Protein 2BBH (pdb70)

Sequence (220 aa):
PPGTLVYTGKYREDFEIEVNYSIEEFRREFKTTDVESVLPFRDSSTPTWINITGIHRTDVVQRVGEEFFGTHPLVLEDILNVHQRPKVEFFENYVFIVLKFTYDKHELESEQVSLILTKNCVLFQEKIGDVFDPVRERIRYNRGIIRKKRADYLLYSLIDALVDDDYFVLLEKIDDEIDVLEEEVTVQRTHQLKRNLVELRKTIWPLRREVLSSLYRDVPPLIE

Nearest PDB structures (foldseek):
  2bbh-assembly1_A  TM=1.005E+00  e=6.067E-42  Thermotoga maritima
  8slb-assembly1_A  TM=8.536E-01  e=1.088E-35  Thermotoga maritima MSB8
  5jtg-assembly1_D  TM=8.590E-01  e=1.311E-34  Thermotoga maritima MSB8
  5jrw-assembly1_C  TM=8.667E-01  e=1.488E-33  Thermotoga maritima MSB8
  2hn2-assembly1_A  TM=8.541E-01  e=1.333E-32  Thermotoga maritima

Foldseek 3Di:
DVLDAAQADDFADDWKKWKFFALPDDDIDIDNDLVVCLVCLPPQGAMEIETEACNPVVSLVVSCVSNVNDSVLSNQLRYFPDDFDWDDDPFKIKTKDKWADDPVPIDMWIDIWICGNQYIYYTRHPGDQCVVVVVCRVVVNDCPNHDTNVVVVVSRVVSVVVVLVVVLVVLVVLLVCLVVDDVNVVSVVVNVVSVVVNVVSCVVVVVVVCCVPPVVVVVD

Solvent-accessible surface area: 12957 Å² total

B-factor: mean 39.12, std 19.69, range [15.21, 95.63]

Secondary structure (DSSP, 8-state):
-TT-----SS--S--EEE--EETTEE---EES-GGGTGGGGG-SS-EE-EEE-TT-HHHHHHHHHHHT--HHHHHHHH-TTPPPEEEE-SSEEEEEE--B------B---EEEEEETTEE--BSSS--S-HHHHHHHHTT-TTGGGS-HHHHHHHHHHHHHHHHHHHHHHHHHHHHHHHH---HHHHHHHHHHHHHHHHHHHHHHHHHHHHHHHHHHHT-

Organism: Thermotoga maritima (strain ATCC 43589 / DSM 3109 / JCM 10099 / NBRC 100826 / MSB8) (NCBI:txid243274)

Radius of gyration: 19.47 Å; Cα contacts (8 Å, |Δi|>4): 323; chains: 1; bounding box: 58×52×40 Å

CATH classification: 3.30.460.20

GO terms:
  GO:0050897 cobalt ion binding (F, IDA)
  GO:0000287 magnesium ion binding (F, IDA)
  GO:0005886 plasma membrane (C, IDA)
  GO:0051260 protein homooligomerization (P, IDA)
  GO:0005886 plasma membrane (C, IMP)
  GO:1903830 magnesium ion transmembrane transport (P, IMP)
  GO:0015087 cobalt ion transmembrane transporter activity (F, IMP)
  GO:0015095 magnesium ion transmembrane transporter activity (F, IMP)
  GO:0006824 cobalt ion transport (P, IMP)
  GO:0042802 identical protein binding (F, IPI)

Structure (mmCIF, N/CA/C/O backbone):
data_2BBH
#
_entry.id   2BBH
#
_cell.length_a   77.995
_cell.length_b   77.995
_cell.length_c   101.609
_cell.angle_alpha   90.00
_cell.angle_beta   90.00
_cell.angle_gamma   90.00
#
_symmetry.space_group_name_H-M   'P 41 21 2'
#
loop_
_entity.id
_entity.type
_entity.pdbx_description
1 polymer 'divalent cation transport-related protein'
2 non-polymer DECYL-BETA-D-MALTOPYRANOSIDE
3 non-polymer 'SODIUM ION'
4 non-polymer 'MAGNESIUM ION'
5 water water
#
loop_
_atom_site.group_PDB
_atom_site.id
_atom_site.type_symbol
_atom_site.label_atom_id
_atom_site.label_alt_id
_atom_site.label_comp_id
_atom_site.label_asym_id
_atom_site.label_entity_id
_atom_site.label_seq_id
_atom_site.pdbx_PDB_ins_code
_atom_site.Cartn_x
_atom_site.Cartn_y
_atom_site.Cartn_z
_atom_site.occupancy
_atom_site.B_iso_or_equiv
_atom_site.auth_seq_id
_atom_site.auth_comp_id
_atom_site.auth_asym_id
_atom_site.auth_atom_id
_atom_site.pdbx_PDB_model_num
ATOM 1 N N . PRO A 1 16 ? 0.990 5.728 10.978 1.00 52.26 13 PRO A N 1
ATOM 2 C CA . PRO A 1 16 ? 0.913 6.620 9.814 1.00 51.95 13 PRO A CA 1
ATOM 3 C C . PRO A 1 16 ? 2.288 6.807 9.137 1.00 50.90 13 PRO A C 1
ATOM 4 O O . PRO A 1 16 ? 3.300 7.018 9.819 1.00 50.67 13 PRO A O 1
ATOM 8 N N . PRO A 1 17 ? 2.326 6.715 7.800 1.00 49.98 14 PRO A N 1
ATOM 9 C CA . PRO A 1 17 ? 3.597 6.864 7.084 1.00 48.20 14 PRO A CA 1
ATOM 10 C C . PRO A 1 17 ? 4.250 8.238 7.296 1.00 46.61 14 PRO A C 1
ATOM 11 O O . PRO A 1 17 ? 5.487 8.314 7.339 1.00 46.48 14 PRO A O 1
ATOM 15 N N . GLY A 1 18 ? 3.441 9.303 7.405 1.00 44.39 15 GLY A N 1
ATOM 16 C CA . GLY A 1 18 ? 3.958 10.689 7.575 1.00 41.29 15 GLY A CA 1
ATOM 17 C C . GLY A 1 18 ? 4.582 10.998 8.942 1.00 39.11 15 GLY A C 1
ATOM 18 O O . GLY A 1 18 ? 5.111 12.100 9.183 1.00 40.20 15 GLY A O 1
ATOM 19 N N . THR A 1 19 ? 4.551 10.015 9.830 1.00 36.85 16 THR A N 1
ATOM 20 C CA . THR A 1 19 ? 5.092 10.132 11.168 1.00 34.60 16 THR A CA 1
ATOM 21 C C . THR A 1 19 ? 6.549 10.560 11.096 1.00 32.62 16 THR A C 1
ATOM 22 O O . THR A 1 19 ? 7.345 9.988 10.343 1.00 29.91 16 THR A O 1
ATOM 26 N N . LEU A 1 20 ? 6.875 11.580 11.889 1.00 31.67 17 LEU A N 1
ATOM 27 C CA . LEU A 1 20 ? 8.259 12.015 12.031 1.00 30.32 17 LEU A CA 1
ATOM 28 C C . LEU A 1 20 ? 8.955 11.018 12.927 1.00 28.57 17 LEU A C 1
ATOM 29 O O . LEU A 1 20 ? 8.447 10.658 14.026 1.00 29.75 17 LEU A O 1
ATOM 34 N N . VAL A 1 21 ? 10.111 10.584 12.459 1.00 25.87 18 VAL A N 1
ATOM 35 C CA . VAL A 1 21 ? 10.952 9.615 13.148 1.00 24.59 18 VAL A CA 1
ATOM 36 C C . VAL A 1 21 ? 12.384 10.122 13.291 1.00 23.12 18 VAL A C 1
ATOM 37 O O . VAL A 1 21 ? 13.002 10.509 12.294 1.00 23.25 18 VAL A O 1
ATOM 41 N N . TYR A 1 22 ? 12.903 10.120 14.525 1.00 22.99 19 TYR A N 1
ATOM 42 C CA . TYR A 1 22 ? 14.295 10.380 14.791 1.00 24.38 19 TYR A CA 1
ATOM 43 C C . TYR A 1 22 ? 15.052 9.110 14.407 1.00 24.95 19 TYR A C 1
ATOM 44 O O . TYR A 1 22 ? 14.728 8.030 14.946 1.00 24.12 19 TYR A O 1
ATOM 53 N N . THR A 1 23 ? 16.037 9.203 13.503 1.00 24.10 20 THR A N 1
ATOM 54 C CA . THR A 1 23 ? 16.704 7.978 12.975 1.00 23.89 20 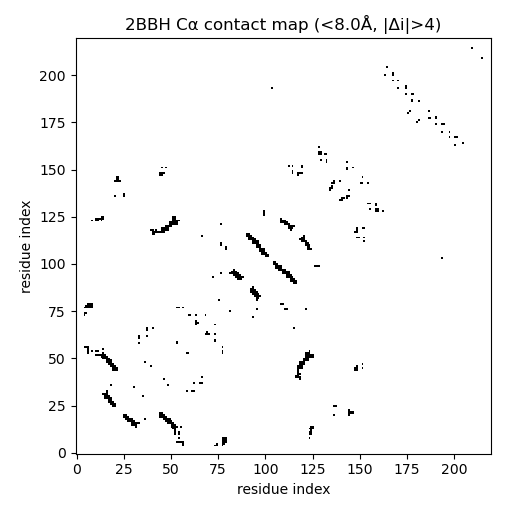THR A CA 1
ATOM 55 C C . THR A 1 23 ? 18.011 7.660 13.686 1.00 24.60 20 THR A C 1
ATOM 56 O O . THR A 1 23 ? 18.678 6.681 13.349 1.00 24.57 20 THR A O 1
ATOM 60 N N . GLY A 1 24 ? 18.366 8.483 14.685 1.00 24.90 21 GLY A N 1
ATOM 61 C CA . GLY A 1 24 ? 19.648 8.341 15.329 1.00 25.53 21 GLY A CA 1
ATOM 62 C C . GLY A 1 24 ? 19.605 7.480 16.599 1.00 24.92 21 GLY A C 1
ATOM 63 O O . GLY A 1 24 ? 18.594 6.829 16.876 1.00 24.64 21 GLY A O 1
ATOM 64 N N . LYS A 1 25 ? 20.688 7.506 17.357 1.00 26.93 22 LYS A N 1
ATOM 65 C CA . LYS A 1 25 ? 20.845 6.597 18.544 1.00 29.44 22 LYS A CA 1
ATOM 66 C C . LYS A 1 25 ? 20.870 7.276 19.882 1.00 30.37 22 LYS A C 1
ATOM 67 O O . LYS A 1 25 ? 21.039 6.572 20.907 1.00 28.82 22 LYS A O 1
ATOM 73 N N . TYR A 1 26 ? 20.841 8.617 19.901 1.00 28.98 23 TYR A N 1
ATOM 74 C CA . TYR A 1 26 ? 20.882 9.380 21.166 1.00 30.38 23 TYR A CA 1
ATOM 75 C C . TYR A 1 26 ? 19.530 9.785 21.722 1.00 31.34 23 TYR A C 1
ATOM 76 O O . TYR A 1 26 ? 18.765 10.504 21.066 1.00 32.29 23 TYR A O 1
ATOM 85 N N . ARG A 1 27 ? 19.238 9.355 22.959 1.00 32.09 24 ARG A N 1
ATOM 86 C CA . ARG A 1 27 ? 17.915 9.603 23.538 1.00 33.81 24 ARG A CA 1
ATOM 87 C C . ARG A 1 27 ? 17.924 9.971 25.013 1.00 35.34 24 ARG A C 1
ATOM 88 O O . ARG A 1 27 ? 16.867 9.927 25.669 1.00 36.40 24 ARG A O 1
ATOM 96 N N . GLU A 1 28 ? 19.086 10.341 25.524 1.00 36.59 25 GLU A N 1
ATOM 97 C CA . GLU A 1 28 ? 19.242 10.631 26.942 1.00 38.28 25 GLU A CA 1
ATOM 98 C C . GLU A 1 28 ? 19.029 12.085 27.339 1.00 38.52 25 GLU A C 1
ATOM 99 O O . GLU A 1 28 ? 18.678 12.350 28.485 1.00 38.22 25 GLU A O 1
ATOM 105 N N . ASP A 1 29 ? 19.246 13.016 26.403 1.00 37.43 26 ASP A N 1
ATOM 106 C CA . ASP A 1 29 ? 19.240 14.461 26.738 1.00 36.66 26 ASP A CA 1
ATOM 107 C C . ASP A 1 29 ? 18.074 15.224 26.154 1.00 35.30 26 ASP A C 1
ATOM 108 O O . ASP A 1 29 ? 17.590 14.924 25.057 1.00 33.92 26 ASP A O 1
ATOM 113 N N . PHE A 1 30 ? 17.604 16.217 26.897 1.00 33.92 27 PHE A N 1
ATOM 114 C CA . PHE A 1 30 ? 16.661 17.164 26.355 1.00 32.41 27 PHE A CA 1
ATOM 115 C C . PHE A 1 30 ? 16.756 18.498 27.072 1.00 33.04 27 PHE A C 1
ATOM 116 O O . PHE A 1 30 ? 16.650 18.592 28.311 1.00 30.07 27 PHE A O 1
ATOM 124 N N . GLU A 1 31 ? 16.918 19.549 26.270 1.00 32.44 28 GLU A N 1
ATOM 125 C CA . GLU A 1 31 ? 17.102 20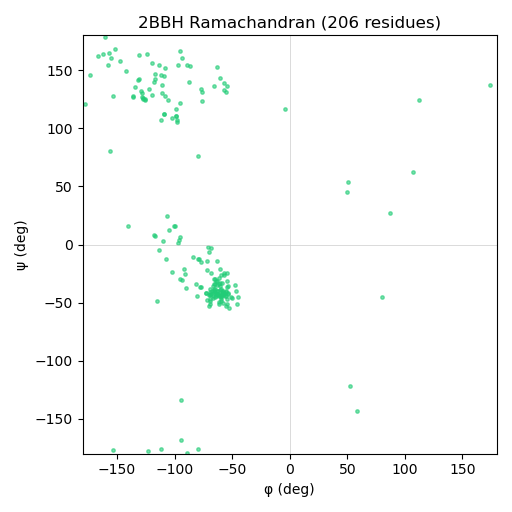.876 26.820 1.00 32.91 28 GLU A CA 1
ATOM 126 C C . GLU A 1 31 ? 17.104 21.891 25.687 1.00 32.66 28 GLU A C 1
ATOM 127 O O . GLU A 1 31 ? 17.530 21.549 24.583 1.00 30.81 28 GLU A O 1
ATOM 133 N N . ILE A 1 32 ? 16.570 23.091 25.962 1.00 31.27 29 ILE A N 1
ATOM 134 C CA . ILE A 1 32 ? 16.598 24.219 25.005 1.00 30.32 29 ILE A CA 1
ATOM 135 C C . ILE A 1 32 ? 17.320 25.395 25.704 1.00 30.96 29 ILE A C 1
ATOM 136 O O . ILE A 1 32 ? 17.049 25.703 26.884 1.00 30.68 29 ILE A O 1
ATOM 141 N N . GLU A 1 33 ? 18.248 26.027 24.981 1.00 29.98 30 GLU A N 1
ATOM 142 C CA . GLU A 1 33 ? 18.998 27.163 25.506 1.00 28.99 30 GLU A CA 1
ATOM 143 C C . GLU A 1 33 ? 18.829 28.300 24.539 1.00 28.70 30 GLU A C 1
ATOM 144 O O . GLU A 1 33 ? 19.091 28.146 23.337 1.00 25.73 30 GLU A O 1
ATOM 150 N N . VAL A 1 34 ? 18.354 29.435 25.065 1.00 28.62 31 VAL A N 1
ATOM 151 C CA . VAL A 1 34 ? 18.075 30.615 24.271 1.00 26.36 31 VAL A CA 1
ATOM 152 C C . VAL A 1 34 ? 19.083 31.728 24.641 1.00 27.36 31 VAL A C 1
ATOM 153 O O . VAL A 1 34 ? 19.372 31.947 25.838 1.00 26.78 31 VAL A O 1
ATOM 165 N N . ASN A 1 36 ? 19.498 35.721 23.431 1.00 26.29 33 ASN A N 1
ATOM 166 C CA . ASN A 1 36 ? 18.923 36.779 22.616 1.00 25.99 33 ASN A CA 1
ATOM 167 C C . ASN A 1 36 ? 19.763 38.025 22.943 1.00 25.13 33 ASN A C 1
ATOM 168 O O . ASN A 1 36 ? 20.092 38.222 24.113 1.00 25.03 33 ASN A O 1
ATOM 173 N N . TYR A 1 37 ? 20.145 38.821 21.941 1.00 24.45 34 TYR A N 1
ATOM 174 C CA . TYR A 1 37 ? 21.099 39.935 22.194 1.00 23.82 34 TYR A CA 1
ATOM 175 C C . TYR A 1 37 ? 20.992 41.023 21.162 1.00 23.42 34 TYR A C 1
ATOM 176 O O . TYR A 1 37 ? 20.347 40.868 20.122 1.00 21.46 34 TYR A O 1
ATOM 185 N N . SER A 1 38 ? 21.577 42.176 21.485 1.00 23.13 35 SER A N 1
ATOM 186 C CA . SER A 1 38 ? 21.677 43.288 20.559 1.00 24.37 35 SER A CA 1
ATOM 187 C C . SER A 1 38 ? 22.923 44.022 21.059 1.00 24.40 35 SER A C 1
ATOM 188 O O . SER A 1 38 ? 23.607 43.561 21.984 1.00 23.87 35 SER A O 1
ATOM 191 N N . ILE A 1 39 ? 23.236 45.138 20.435 1.00 25.48 36 ILE A N 1
ATOM 192 C CA . ILE A 1 39 ? 24.492 45.817 20.717 1.00 27.53 36 ILE A CA 1
ATOM 193 C C . ILE A 1 39 ? 24.565 46.209 22.189 1.00 27.25 36 ILE A C 1
ATOM 194 O O . ILE A 1 39 ? 25.673 46.216 22.754 1.00 28.19 36 ILE A O 1
ATOM 199 N N . GLU A 1 40 ? 23.408 46.404 22.832 1.00 26.66 37 GLU A N 1
ATOM 200 C CA . GLU A 1 40 ? 23.353 46.907 24.200 1.00 29.21 37 GLU A CA 1
ATOM 201 C C . GLU A 1 40 ? 22.973 45.924 25.253 1.00 30.55 37 GLU A C 1
ATOM 202 O O . GLU A 1 40 ? 23.050 46.234 26.452 1.00 30.58 37 GLU A O 1
ATOM 208 N N . GLU A 1 41 ? 22.478 44.768 24.835 1.00 30.79 38 GLU A N 1
ATOM 209 C CA . GLU A 1 41 ? 22.022 43.795 25.811 1.00 33.13 38 GLU A CA 1
ATOM 210 C C . GLU A 1 41 ? 22.104 42.345 25.379 1.00 33.16 38 GLU A C 1
ATOM 211 O O . GLU A 1 41 ? 22.336 42.054 24.208 1.00 3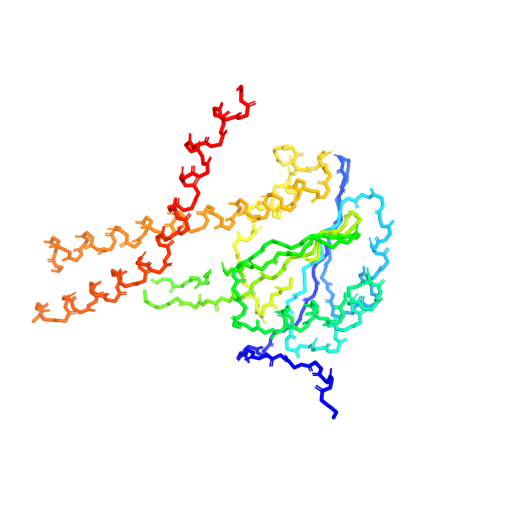1.73 38 GLU A O 1
ATOM 217 N N . PHE A 1 42 ? 21.916 41.477 26.373 1.00 32.94 39 PHE A N 1
ATOM 218 C CA . PHE A 1 42 ? 21.995 40.045 26.212 1.00 33.88 39 PHE A CA 1
ATOM 219 C C . PHE A 1 42 ? 21.193 39.340 27.317 1.00 33.64 39 PHE A C 1
ATOM 220 O O . PHE A 1 42 ? 21.325 39.686 28.510 1.00 33.85 39 PHE A O 1
ATOM 228 N N A ARG A 1 43 ? 20.346 38.384 26.928 0.50 32.90 40 ARG A N 1
ATOM 229 N N B ARG A 1 43 ? 20.356 38.390 26.897 0.50 32.99 40 ARG A N 1
ATOM 230 C CA A ARG A 1 43 ? 19.619 37.538 27.888 0.50 32.29 40 ARG A CA 1
ATOM 231 C CA B ARG A 1 43 ? 19.565 37.535 27.774 0.50 32.53 40 ARG A CA 1
ATOM 232 C C A ARG A 1 43 ? 19.670 36.084 27.442 0.50 32.04 40 ARG A C 1
ATOM 233 C C B ARG A 1 43 ? 19.911 36.091 27.400 0.50 32.05 40 ARG A C 1
ATOM 234 O O A ARG A 1 43 ? 19.452 35.793 26.255 0.50 30.12 40 ARG A O 1
ATOM 235 O O B ARG A 1 43 ? 20.132 35.811 26.213 0.50 29.68 40 ARG A O 1
ATOM 250 N N . GLU A 1 44 ? 19.979 35.199 28.397 1.00 31.44 41 GLU A N 1
AT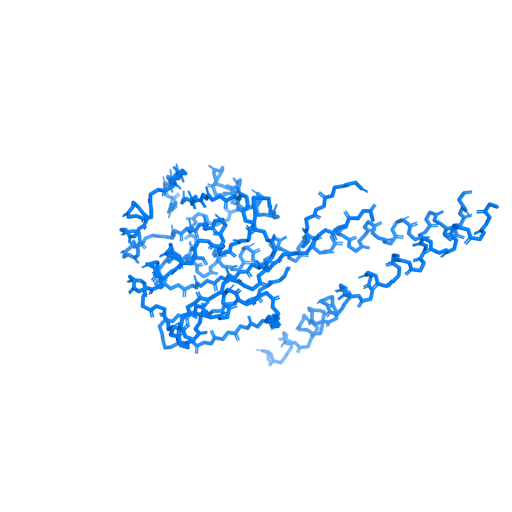OM 251 C CA . GLU A 1 44 ? 20.126 33.736 28.144 1.00 31.75 41 GLU A CA 1
ATOM 252 C C . GLU A 1 44 ? 19.388 32.906 29.210 1.00 32.48 41 GLU A C 1
ATOM 253 O O . GLU A 1 44 ? 19.372 33.270 30.407 1.00 32.09 41 GLU A O 1
ATOM 259 N N . PHE A 1 45 ? 18.784 31.794 28.791 1.00 31.65 42 PHE A N 1
ATOM 260 C CA . PHE A 1 45 ? 18.119 30.906 29.747 1.00 31.38 42 PHE A CA 1
ATOM 261 C C . PHE A 1 45 ? 18.065 29.508 29.159 1.00 32.83 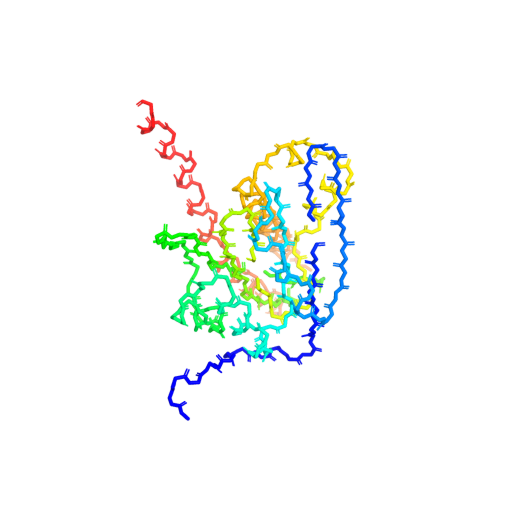42 PHE A C 1
ATOM 262 O O . PHE A 1 45 ? 18.217 29.337 27.957 1.00 30.74 42 PHE A O 1
ATOM 270 N N . LYS A 1 46 ? 17.866 28.530 30.040 1.00 33.84 43 LYS A N 1
ATOM 271 C CA . LYS A 1 46 ? 17.686 27.119 29.649 1.00 35.82 43 LYS A CA 1
ATOM 272 C C . LYS A 1 46 ? 16.286 26.723 30.093 1.00 36.46 43 LYS A C 1
ATOM 273 O O . LYS A 1 46 ? 15.762 27.247 31.103 1.00 36.31 43 LYS A O 1
ATOM 279 N N . THR A 1 47 ? 15.648 25.845 29.330 1.00 36.91 44 THR A N 1
ATOM 280 C CA . THR A 1 47 ? 14.275 25.464 29.613 1.00 36.98 44 THR A CA 1
ATOM 281 C C . THR A 1 47 ? 13.978 24.118 28.987 1.00 38.03 44 THR A C 1
ATOM 282 O O . THR A 1 47 ? 14.634 23.705 28.017 1.00 38.45 44 THR A O 1
ATOM 286 N N . THR A 1 48 ? 13.018 23.415 29.564 1.00 37.42 45 THR A N 1
ATOM 287 C CA . THR A 1 48 ? 12.526 22.206 28.939 1.00 37.21 45 THR A CA 1
ATOM 288 C C . THR A 1 48 ? 11.116 22.529 28.460 1.00 36.91 45 THR A C 1
ATOM 289 O O . THR A 1 48 ? 10.405 21.659 27.948 1.00 37.31 45 THR A O 1
ATOM 293 N N . ASP A 1 49 ? 10.676 23.768 28.637 1.00 36.54 46 ASP A N 1
ATOM 294 C CA . ASP A 1 49 ? 9.361 24.150 28.103 1.00 38.14 46 ASP A CA 1
ATOM 295 C C . ASP A 1 49 ? 9.454 24.882 26.754 1.00 38.17 46 ASP A C 1
ATOM 296 O O . ASP A 1 49 ? 9.753 26.080 26.712 1.00 37.71 46 ASP A O 1
ATOM 301 N N . VAL A 1 50 ? 9.109 24.180 25.669 1.00 38.33 47 VAL A N 1
ATOM 302 C CA . VAL A 1 50 ? 9.216 24.745 24.302 1.00 37.34 47 VAL A CA 1
ATOM 303 C C . VAL A 1 50 ? 8.349 25.992 24.111 1.00 37.46 47 VAL A C 1
ATOM 304 O O . VAL A 1 50 ? 8.728 26.915 23.391 1.00 35.66 47 VAL A O 1
ATOM 308 N N . GLU A 1 51 ? 7.192 26.043 24.779 1.00 36.41 48 GLU A N 1
ATOM 309 C CA . GLU A 1 51 ? 6.311 27.221 24.668 1.00 36.96 48 GLU A CA 1
ATOM 310 C C . GLU A 1 51 ? 6.980 28.530 25.047 1.00 36.22 48 GLU A C 1
ATOM 311 O O . GLU A 1 51 ? 6.567 29.594 24.575 1.00 36.65 48 GLU A O 1
ATOM 317 N N . SER A 1 52 ? 7.992 28.452 25.895 1.00 35.56 49 SER A N 1
ATOM 318 C CA . SER A 1 52 ? 8.707 29.640 26.329 1.00 36.05 49 SER A CA 1
ATOM 319 C C . SER A 1 52 ? 9.716 30.169 25.314 1.00 35.57 49 SER A C 1
ATOM 320 O O . SER A 1 52 ? 10.189 31.300 25.473 1.00 36.48 49 SER A O 1
ATOM 323 N N . VAL A 1 53 ? 10.043 29.391 24.281 1.00 34.80 50 VAL A N 1
ATOM 324 C CA . VAL A 1 53 ? 11.044 29.854 23.298 1.00 34.05 50 VAL A CA 1
ATOM 325 C C . VAL A 1 53 ? 10.372 30.353 22.019 1.00 33.38 50 VAL A C 1
ATOM 326 O O . VAL A 1 53 ? 10.923 31.186 21.288 1.00 32.93 50 VAL A O 1
ATOM 330 N N . LEU A 1 54 ? 9.157 29.867 21.776 1.00 33.20 51 LEU A N 1
ATOM 331 C CA . LEU A 1 54 ? 8.374 30.234 20.617 1.00 33.13 51 LEU A CA 1
ATOM 332 C C . LEU A 1 54 ? 8.166 31.744 20.444 1.00 33.58 51 LEU A C 1
ATOM 333 O O . LEU A 1 54 ? 8.165 32.214 19.310 1.00 34.12 51 LEU A O 1
ATOM 338 N N . PRO A 1 55 ? 7.995 32.518 21.555 1.00 33.53 52 PRO A N 1
ATOM 339 C CA . PRO A 1 55 ? 7.813 33.967 21.419 1.00 33.67 52 PRO A CA 1
ATOM 340 C C . PRO A 1 55 ? 8.954 34.698 20.678 1.00 32.53 52 PRO A C 1
ATOM 341 O O . PRO A 1 55 ? 8.742 35.782 20.116 1.00 33.37 52 PRO A O 1
ATOM 345 N N . PHE A 1 56 ? 10.146 34.110 20.700 1.00 31.57 53 PHE A N 1
ATOM 346 C CA . PHE A 1 56 ? 11.319 34.712 20.063 1.00 29.72 53 PHE A CA 1
ATOM 347 C C . PHE A 1 56 ? 11.258 34.672 18.539 1.00 29.35 53 PHE A C 1
ATOM 348 O O . PHE A 1 56 ? 12.034 35.354 17.852 1.00 28.89 53 PHE A O 1
ATOM 356 N N . ARG A 1 57 ? 10.336 33.873 18.000 1.00 29.37 54 ARG A N 1
ATOM 357 C CA . ARG A 1 57 ? 10.128 33.814 16.550 1.00 28.71 54 ARG A CA 1
ATOM 358 C C . ARG A 1 57 ? 10.085 35.198 15.903 1.00 29.52 54 ARG A C 1
ATOM 359 O O . ARG A 1 57 ? 10.672 35.430 14.844 1.00 28.32 54 ARG A O 1
ATOM 367 N N . ASP A 1 58 ? 9.351 36.116 16.535 1.00 29.14 55 ASP A N 1
ATOM 368 C CA . ASP A 1 58 ? 9.147 37.429 15.961 1.00 30.27 55 ASP A CA 1
ATOM 369 C C . ASP A 1 58 ? 10.070 38.485 16.570 1.00 29.94 55 ASP A C 1
ATOM 370 O O . ASP A 1 58 ? 9.841 39.661 16.400 1.00 31.20 55 ASP A O 1
ATOM 375 N N . SER A 1 59 ? 11.110 38.057 17.266 1.00 29.68 56 SER A N 1
ATOM 376 C CA . SER A 1 59 ? 12.094 38.981 17.853 1.00 28.17 56 SER A CA 1
ATOM 377 C C . SER A 1 59 ? 12.712 39.873 16.792 1.00 27.49 56 SER A C 1
ATOM 378 O O . SER A 1 59 ? 13.102 39.405 15.731 1.00 25.29 56 SER A O 1
ATOM 381 N N . SER A 1 60 ? 12.792 41.183 17.058 1.00 25.99 57 SER A N 1
ATOM 382 C CA . SER A 1 60 ? 13.494 42.081 16.137 1.00 26.06 57 SER A CA 1
ATOM 383 C C . SER A 1 60 ? 15.034 41.985 16.271 1.00 24.89 57 SER A C 1
ATOM 384 O O . SER A 1 60 ? 15.752 42.447 15.402 1.00 24.94 57 SER A O 1
ATOM 387 N N . THR A 1 61 ? 15.531 41.383 17.347 1.00 24.16 58 THR A N 1
ATOM 388 C CA . THR A 1 61 ? 16.969 41.245 17.589 1.00 23.48 58 THR A CA 1
ATOM 389 C C . THR A 1 61 ? 17.370 39.753 17.522 1.00 23.38 5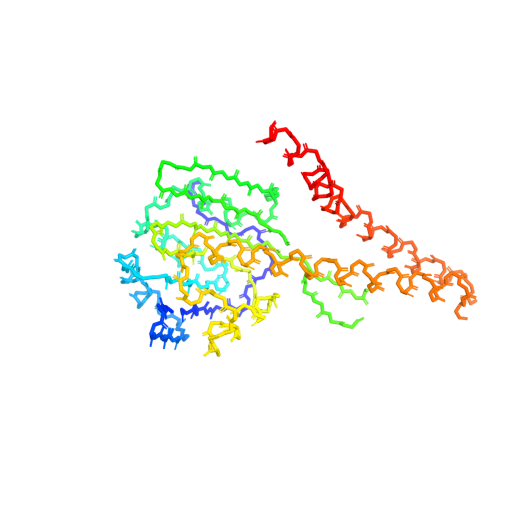8 THR A C 1
ATOM 390 O O . THR A 1 61 ? 16.517 38.907 17.801 1.00 24.46 58 THR A O 1
ATOM 394 N N . PRO A 1 62 ? 18.649 39.448 17.191 1.00 22.48 59 PRO A N 1
ATOM 395 C CA . PRO A 1 62 ? 19.110 38.042 17.030 1.00 21.45 59 PRO A CA 1
ATOM 396 C C . PRO A 1 62 ? 18.848 37.162 18.207 1.00 22.02 59 PRO A C 1
ATOM 397 O O . PRO A 1 62 ? 19.078 37.551 19.377 1.00 22.11 59 PRO A O 1
ATOM 401 N N . THR A 1 63 ? 18.378 35.948 17.891 1.00 22.39 60 THR A N 1
ATOM 402 C CA . THR A 1 63 ? 18.147 34.966 18.914 1.00 21.61 60 THR A CA 1
ATOM 403 C C . THR A 1 63 ? 18.680 33.609 18.419 1.00 22.00 60 THR A C 1
ATOM 404 O O . THR A 1 63 ? 18.294 33.157 17.327 1.00 23.35 60 THR A O 1
ATOM 408 N N . TRP A 1 64 ? 19.519 32.999 19.251 1.00 20.61 61 TRP A N 1
ATOM 409 C CA . TRP A 1 64 ? 20.040 31.645 19.016 1.00 22.12 61 TRP A CA 1
ATOM 410 C C . TRP A 1 64 ? 19.155 30.718 19.878 1.00 21.81 61 TRP A C 1
ATOM 411 O O . TRP A 1 64 ? 19.143 30.883 21.102 1.00 22.51 61 TRP A O 1
ATOM 422 N N . ILE A 1 65 ? 18.400 29.800 19.246 1.00 20.76 62 ILE A N 1
ATOM 423 C CA . ILE A 1 65 ? 17.550 28.834 19.997 1.00 21.61 62 ILE A CA 1
ATOM 424 C C . ILE A 1 65 ? 18.232 27.461 19.755 1.00 22.46 62 ILE A C 1
ATOM 425 O O . ILE A 1 65 ? 18.193 26.964 18.653 1.00 23.07 62 ILE A O 1
ATOM 430 N N . ASN A 1 66 ? 18.893 26.916 20.772 1.00 21.57 63 ASN A N 1
ATOM 431 C CA . ASN A 1 66 ? 19.592 25.655 20.677 1.00 24.18 63 ASN A CA 1
ATOM 432 C C . ASN A 1 66 ? 18.757 24.548 21.334 1.00 26.40 63 ASN A C 1
ATOM 433 O O . ASN A 1 66 ? 18.628 24.523 22.575 1.00 26.44 63 ASN A O 1
ATOM 438 N N . ILE A 1 67 ? 18.218 23.665 20.501 1.00 26.04 64 ILE A N 1
ATOM 439 C CA . ILE A 1 67 ? 17.391 22.520 20.910 1.00 26.63 64 ILE A CA 1
ATOM 440 C C . ILE A 1 67 ? 18.257 21.258 20.940 1.00 27.05 64 ILE A C 1
ATOM 441 O O . ILE A 1 67 ? 18.696 20.762 19.890 1.00 25.32 64 ILE A O 1
ATOM 446 N N . THR A 1 68 ? 18.510 20.733 22.146 1.00 26.79 65 THR A N 1
ATOM 447 C CA . THR A 1 68 ? 19.359 19.564 22.286 1.00 27.55 65 THR A CA 1
ATOM 448 C C . THR A 1 68 ? 18.432 18.367 22.610 1.00 28.17 65 THR A C 1
ATOM 449 O O . THR A 1 68 ? 17.628 18.454 23.559 1.00 27.90 65 THR A O 1
ATOM 453 N N . GLY A 1 69 ? 18.520 17.306 21.784 1.00 27.11 66 GLY A N 1
ATOM 454 C CA . GLY A 1 69 ? 17.699 16.083 21.970 1.00 26.03 66 GLY A CA 1
ATOM 455 C C . GLY A 1 69 ? 16.595 15.948 20.959 1.00 25.31 66 GLY A C 1
ATOM 456 O O . GLY A 1 69 ? 15.421 15.949 21.309 1.00 25.78 66 GLY A O 1
ATOM 457 N N . ILE A 1 70 ? 16.958 15.825 19.679 1.00 24.79 67 ILE A N 1
ATOM 458 C CA . ILE A 1 70 ? 15.933 15.745 18.641 1.00 24.52 67 ILE A CA 1
ATOM 459 C C . ILE A 1 70 ? 15.135 14.431 18.638 1.00 24.58 67 ILE A C 1
ATOM 460 O O . ILE A 1 70 ? 14.156 14.325 17.926 1.00 22.23 67 ILE A O 1
ATOM 465 N N . HIS A 1 71 ? 15.541 13.481 19.464 1.00 25.81 68 HIS A N 1
ATOM 466 C CA . HIS A 1 71 ? 14.700 12.294 19.712 1.00 26.62 68 HIS A CA 1
ATOM 467 C C . HIS A 1 71 ? 13.290 12.726 20.165 1.00 27.67 68 HIS A C 1
ATOM 468 O O . HIS A 1 71 ? 12.278 11.980 20.007 1.00 26.64 68 HIS A O 1
ATOM 475 N N . ARG A 1 72 ? 13.199 13.929 20.733 1.00 28.04 69 ARG A N 1
ATOM 476 C CA . ARG A 1 72 ? 11.898 14.519 21.085 1.00 29.04 69 ARG A CA 1
ATOM 477 C C . ARG A 1 72 ? 11.280 15.096 19.823 1.00 29.90 69 ARG A C 1
ATOM 478 O O . ARG A 1 72 ? 11.238 16.323 19.606 1.00 29.12 69 ARG A O 1
ATOM 486 N N . THR A 1 73 ? 10.752 14.200 18.997 1.00 29.40 70 THR A N 1
ATOM 487 C CA . THR A 1 73 ? 10.128 14.562 17.751 1.00 29.09 70 THR A CA 1
ATOM 488 C C . THR A 1 73 ? 8.924 15.473 17.960 1.00 29.30 70 THR A C 1
ATOM 489 O O . THR A 1 73 ? 8.618 16.268 17.088 1.00 29.37 70 THR A O 1
ATOM 493 N N . ASP A 1 74 ? 8.243 15.355 19.107 1.00 29.64 71 ASP A N 1
ATOM 494 C CA . ASP A 1 74 ? 7.113 16.237 19.449 1.00 29.23 71 ASP A CA 1
ATOM 495 C C . ASP A 1 74 ? 7.543 17.713 19.569 1.00 28.19 71 ASP A C 1
ATOM 496 O O . ASP A 1 74 ? 6.829 18.615 19.128 1.00 28.22 71 ASP A O 1
ATOM 501 N N . VAL A 1 75 ? 8.676 17.935 20.219 1.00 28.60 72 VAL A N 1
ATOM 502 C CA . VAL A 1 75 ? 9.251 19.284 20.369 1.00 28.12 72 VAL A CA 1
ATOM 503 C C . VAL A 1 75 ? 9.699 19.835 18.997 1.00 27.78 72 VAL A C 1
ATOM 504 O O . VAL A 1 75 ? 9.365 20.985 18.613 1.00 27.56 72 VAL A O 1
ATOM 508 N N . VAL A 1 76 ? 10.396 18.997 18.233 1.00 27.66 73 VAL A N 1
ATOM 509 C CA . VAL A 1 76 ? 10.829 19.398 16.888 1.00 27.01 73 VAL A CA 1
ATOM 510 C C . VAL A 1 76 ? 9.629 19.751 16.030 1.00 26.95 73 VAL A C 1
ATOM 511 O O . VAL A 1 76 ? 9.641 20.741 15.299 1.00 27.60 73 VAL A O 1
ATOM 515 N N . GLN A 1 77 ? 8.536 18.992 16.140 1.00 27.54 74 GLN A N 1
ATOM 516 C CA . GLN A 1 77 ? 7.351 19.262 15.308 1.00 28.25 74 GLN A CA 1
ATOM 517 C C . GLN A 1 77 ? 6.674 20.574 15.719 1.00 27.58 74 GLN A C 1
ATOM 518 O O . GLN A 1 77 ? 6.188 21.310 14.877 1.00 27.15 74 GLN A O 1
ATOM 524 N N . ARG A 1 78 ? 6.643 20.830 17.027 1.00 26.79 75 ARG A N 1
ATOM 525 C CA . ARG A 1 78 ? 6.006 22.036 17.560 1.00 27.17 75 ARG A CA 1
ATOM 526 C C . ARG A 1 78 ? 6.789 23.253 17.123 1.00 27.08 75 ARG A C 1
ATOM 527 O O . ARG A 1 78 ? 6.185 24.235 16.672 1.00 26.11 75 ARG A O 1
ATOM 535 N N . VAL A 1 79 ? 8.117 23.171 17.225 1.00 25.76 76 VAL A N 1
ATOM 536 C CA . VAL A 1 79 ? 8.972 24.285 16.791 1.00 26.39 76 VAL A CA 1
ATOM 537 C C . VAL A 1 79 ? 8.745 24.504 15.298 1.00 26.16 76 VAL A C 1
ATOM 538 O O . VAL A 1 79 ? 8.487 25.602 14.852 1.00 25.10 76 VAL A O 1
ATOM 542 N N . GLY A 1 80 ? 8.847 23.446 14.517 1.00 26.45 77 GLY A N 1
ATOM 543 C CA . GLY A 1 80 ? 8.642 23.579 13.080 1.00 25.19 77 GLY A CA 1
ATOM 544 C C . GLY A 1 80 ? 7.303 24.202 12.680 1.00 26.69 77 GLY A C 1
ATOM 545 O O . GLY A 1 80 ? 7.253 25.086 11.830 1.00 26.90 77 GLY A O 1
ATOM 546 N N A GLU A 1 81 ? 6.214 23.720 13.272 0.50 26.86 78 GLU A N 1
ATOM 547 N N B GLU A 1 81 ? 6.203 23.722 13.257 0.50 26.81 78 GLU A N 1
ATOM 548 C CA A GLU A 1 81 ? 4.885 24.245 12.955 0.50 27.48 78 GLU A CA 1
ATOM 549 C CA B GLU A 1 81 ? 4.885 24.265 12.899 0.50 27.29 78 GLU A CA 1
ATOM 550 C C A GLU A 1 81 ? 4.759 25.738 13.280 0.50 27.01 78 GLU A C 1
ATOM 551 C C B GLU A 1 81 ? 4.761 25.756 13.269 0.50 26.94 78 GLU A C 1
ATOM 552 O O A GLU A 1 81 ? 4.232 26.515 12.483 0.50 27.70 78 GLU A O 1
ATOM 553 O O B GLU A 1 81 ? 4.240 26.553 12.489 0.50 27.62 78 GLU A O 1
ATOM 564 N N . PHE A 1 82 ? 5.258 26.130 14.438 1.00 26.84 79 PHE A N 1
ATOM 565 C CA . PHE A 1 82 ? 5.201 27.553 14.855 1.00 26.55 79 PHE A CA 1
ATOM 566 C C . PHE A 1 82 ? 6.078 28.443 13.946 1.00 25.72 79 PHE A C 1
ATOM 567 O O . PHE A 1 82 ? 5.679 29.546 13.528 1.00 25.79 79 PHE A O 1
ATOM 575 N N . PHE A 1 83 ? 7.269 27.940 13.601 1.00 25.68 80 PHE A N 1
ATOM 576 C CA . PHE A 1 83 ? 8.218 28.737 12.781 1.00 25.12 80 PHE A CA 1
ATOM 577 C C . PHE A 1 83 ? 7.986 28.669 11.280 1.00 26.12 80 PHE A C 1
ATOM 578 O O . PHE A 1 83 ? 8.593 29.459 10.533 1.00 27.55 80 PHE A O 1
ATOM 586 N N . GLY A 1 84 ? 7.123 27.741 10.838 1.00 25.73 81 GLY A N 1
ATOM 587 C CA . GLY A 1 84 ? 6.739 27.610 9.429 1.00 24.73 81 GLY A CA 1
ATOM 588 C C . GLY A 1 84 ? 7.708 26.722 8.646 1.00 24.34 81 GLY A C 1
ATOM 589 O O . GLY A 1 84 ? 7.848 26.861 7.428 1.00 23.88 81 GLY A O 1
ATOM 590 N N . THR A 1 85 ? 8.348 25.803 9.356 1.00 24.32 82 THR A N 1
ATOM 591 C CA . THR A 1 85 ? 9.319 24.864 8.737 1.00 24.76 82 THR A CA 1
ATOM 592 C C . THR A 1 85 ? 8.542 23.773 8.005 1.00 25.76 82 THR A C 1
ATOM 593 O O . THR A 1 85 ? 7.566 23.209 8.562 1.00 26.19 82 THR A O 1
ATOM 597 N N . HIS A 1 86 ? 8.951 23.485 6.780 1.00 24.48 83 HIS A N 1
ATOM 598 C CA . HIS A 1 86 ? 8.304 22.466 5.972 1.00 24.66 83 HIS A CA 1
ATOM 599 C C . HIS A 1 86 ? 8.501 21.094 6.599 1.00 24.71 83 HIS A C 1
ATOM 600 O O . HIS A 1 86 ? 9.591 20.758 7.063 1.00 22.12 83 HIS A O 1
ATOM 607 N N . PRO A 1 87 ? 7.432 20.272 6.640 1.00 24.43 84 PRO A N 1
ATOM 608 C CA . PRO A 1 87 ? 7.628 18.918 7.144 1.00 24.73 84 PRO A CA 1
ATOM 609 C C . PRO A 1 87 ? 8.837 18.152 6.555 1.00 23.22 84 PRO A C 1
ATOM 610 O O . PRO A 1 87 ? 9.453 17.363 7.290 1.00 22.87 84 PRO A O 1
ATOM 614 N N . LEU A 1 88 ? 9.127 18.381 5.276 1.00 22.31 85 LEU A N 1
ATOM 615 C CA . LEU A 1 88 ? 10.245 17.695 4.579 1.00 21.28 85 LEU A CA 1
ATOM 616 C C . LEU A 1 88 ? 11.569 18.082 5.241 1.00 20.65 85 LEU A C 1
ATOM 617 O O . LEU A 1 88 ? 12.524 17.291 5.289 1.00 20.75 85 LEU A O 1
ATOM 622 N N . VAL A 1 89 ? 11.616 19.320 5.766 1.00 19.90 86 VAL A N 1
ATOM 623 C CA . VAL A 1 89 ? 12.826 19.786 6.439 1.00 19.58 86 VAL A CA 1
ATOM 624 C C . VAL A 1 89 ? 12.890 19.165 7.817 1.00 19.23 86 VAL A C 1
ATOM 625 O O . VAL A 1 89 ? 13.959 18.819 8.298 1.00 19.45 86 VAL A O 1
ATOM 629 N N . LEU A 1 90 ? 11.746 18.992 8.483 1.00 19.71 87 LEU A N 1
ATOM 630 C CA . LEU A 1 90 ? 11.814 18.336 9.789 1.00 20.21 87 LEU A CA 1
ATOM 631 C C . LEU A 1 90 ? 12.277 16.862 9.644 1.00 19.73 87 LEU A C 1
ATOM 632 O O . LEU A 1 90 ? 13.023 16.349 10.496 1.00 20.03 87 LEU A O 1
ATOM 637 N N . GLU A 1 91 ? 11.879 16.222 8.551 1.00 20.46 88 GLU A N 1
ATOM 638 C CA . GLU A 1 91 ? 12.366 14.863 8.269 1.00 21.53 88 GLU A CA 1
ATOM 639 C C . GLU A 1 91 ? 13.898 14.864 8.156 1.00 21.45 88 GLU A C 1
ATOM 640 O O . GLU A 1 91 ? 14.574 14.009 8.736 1.00 19.50 88 GLU A O 1
ATOM 646 N N . ASP A 1 92 ? 14.446 15.851 7.447 1.00 20.42 89 ASP A N 1
ATOM 647 C CA . ASP A 1 92 ? 15.902 15.953 7.248 1.00 19.72 89 ASP A CA 1
ATOM 648 C C . ASP A 1 92 ? 16.600 16.194 8.569 1.00 18.34 89 ASP A C 1
ATOM 649 O O . ASP A 1 92 ? 17.618 15.549 8.863 1.00 20.01 89 ASP A O 1
ATOM 654 N N . ILE A 1 93 ? 16.063 17.106 9.383 1.00 17.69 90 ILE A N 1
ATOM 655 C CA . ILE A 1 93 ? 16.653 17.374 10.711 1.00 18.27 90 ILE A CA 1
ATOM 656 C C . ILE A 1 93 ? 16.732 16.047 11.514 1.00 19.22 90 ILE A C 1
ATOM 657 O O . ILE A 1 93 ? 17.704 15.772 12.191 1.00 20.45 90 ILE A O 1
ATOM 662 N N . LEU A 1 94 ? 15.663 15.295 11.446 1.00 19.54 91 LEU A N 1
ATOM 663 C CA . LEU A 1 94 ? 15.594 14.033 12.244 1.00 20.42 91 LEU A CA 1
ATOM 664 C C . LEU A 1 94 ? 16.349 12.836 11.643 1.00 21.57 91 LEU A C 1
ATOM 665 O O . LEU A 1 94 ? 16.533 11.787 12.321 1.00 21.61 91 LEU A O 1
ATOM 670 N N . ASN A 1 95 ? 16.765 12.954 10.386 1.00 21.31 92 ASN A N 1
ATOM 671 C CA . ASN A 1 95 ? 17.453 11.817 9.719 1.00 20.36 92 ASN A CA 1
ATOM 672 C C . ASN A 1 95 ? 18.956 12.036 9.788 1.00 22.31 92 ASN A C 1
ATOM 673 O O . ASN A 1 95 ? 19.498 12.911 9.052 1.00 20.47 92 ASN A O 1
ATOM 678 N N . VAL A 1 96 ? 19.634 11.257 10.643 1.00 21.02 93 VAL A N 1
ATOM 679 C CA . VAL A 1 96 ? 21.096 11.421 10.804 1.00 21.87 93 VAL A CA 1
ATOM 680 C C . VAL A 1 96 ? 21.962 11.008 9.600 1.00 20.26 93 VAL A C 1
ATOM 681 O O . VAL A 1 96 ? 23.168 11.225 9.619 1.00 20.73 93 VAL A O 1
ATOM 685 N N . HIS A 1 97 ? 21.335 10.481 8.544 1.00 20.34 94 HIS A N 1
ATOM 686 C CA . HIS A 1 97 ? 22.046 10.099 7.330 1.00 21.25 94 HIS A CA 1
ATOM 687 C C . HIS A 1 97 ? 22.046 11.172 6.243 1.00 21.69 94 HIS A C 1
ATOM 688 O O . HIS A 1 97 ? 22.510 10.942 5.148 1.00 21.91 94 HIS A O 1
ATOM 695 N N . GLN A 1 98 ? 21.522 12.347 6.581 1.00 20.49 95 GLN A N 1
ATOM 696 C CA . GLN A 1 98 ? 21.553 13.444 5.621 1.00 19.66 95 GLN A CA 1
ATOM 697 C C . GLN A 1 98 ? 22.997 13.813 5.326 1.00 19.65 95 GLN A C 1
ATOM 698 O O . GLN A 1 98 ? 23.906 13.609 6.125 1.00 20.92 95 GLN A O 1
ATOM 704 N N . ARG A 1 99 ? 23.194 14.349 4.144 1.00 20.11 96 ARG A N 1
ATOM 705 C CA . ARG A 1 99 ? 24.495 14.883 3.752 1.00 19.01 96 ARG A CA 1
ATOM 706 C C . ARG A 1 99 ? 24.612 16.316 4.209 1.00 18.05 96 ARG A C 1
ATOM 707 O O . ARG A 1 99 ? 23.591 17.044 4.271 1.00 19.46 96 ARG A O 1
ATOM 715 N N . PRO A 1 100 ? 25.836 16.789 4.444 1.00 18.54 97 PRO A N 1
ATOM 716 C CA . PRO A 1 100 ? 25.928 18.236 4.718 1.00 17.00 97 PRO A CA 1
ATOM 717 C C . PRO A 1 100 ? 25.400 19.027 3.485 1.00 16.47 97 PRO A C 1
ATOM 718 O O . PRO A 1 100 ? 25.590 18.604 2.326 1.00 17.79 97 PRO A O 1
ATOM 722 N N . LYS A 1 101 ? 24.715 20.137 3.748 1.00 16.41 98 LYS A N 1
ATOM 723 C CA . LYS A 1 101 ? 24.091 20.940 2.690 1.00 16.63 98 LYS A CA 1
ATOM 724 C C . LYS A 1 101 ? 23.649 22.314 3.157 1.00 16.07 98 LYS A C 1
ATOM 725 O O . LYS A 1 101 ? 23.559 22.567 4.349 1.00 16.98 98 LYS A O 1
ATOM 731 N N . VAL A 1 102 ? 23.417 23.207 2.205 1.00 16.44 99 VAL A N 1
ATOM 732 C CA . VAL A 1 102 ? 22.766 24.482 2.512 1.00 16.82 99 VAL A CA 1
ATOM 733 C C . VAL A 1 102 ? 21.641 24.524 1.492 1.00 16.40 99 VAL A C 1
ATOM 734 O O . VAL A 1 102 ? 21.893 24.311 0.309 1.00 18.04 99 VAL A O 1
ATOM 738 N N . GLU A 1 103 ? 20.417 24.795 1.940 1.00 16.23 100 GLU A N 1
ATOM 739 C CA . GLU A 1 103 ? 19.240 24.733 1.044 1.00 16.59 100 GLU A CA 1
ATOM 740 C C . GLU A 1 103 ? 18.387 25.992 1.305 1.00 17.61 100 GLU A C 1
ATOM 741 O O . GLU A 1 103 ? 18.130 26.370 2.483 1.00 16.37 100 GLU A O 1
ATOM 747 N N . PHE A 1 104 ? 17.932 26.632 0.234 1.00 17.73 101 PHE A N 1
ATOM 748 C CA . PHE A 1 104 ? 17.310 27.967 0.370 1.00 18.57 101 PHE A CA 1
ATOM 749 C C . PHE A 1 104 ? 15.820 27.897 0.133 1.00 19.08 101 PHE A C 1
ATOM 750 O O . PHE A 1 104 ? 15.417 27.627 -0.979 1.00 18.58 101 PHE A O 1
ATOM 758 N N . PHE A 1 105 ? 15.042 28.123 1.196 1.00 18.59 102 PHE A N 1
ATOM 759 C CA . PHE A 1 105 ? 13.586 28.141 1.118 1.00 19.80 102 PHE A CA 1
ATOM 760 C C . PHE A 1 105 ? 13.143 29.584 0.958 1.00 21.26 102 PHE A C 1
ATOM 761 O O . PHE A 1 105 ? 13.944 30.498 1.136 1.00 20.81 102 PHE A O 1
ATOM 769 N N . GLU A 1 106 ? 11.880 29.809 0.590 1.00 23.76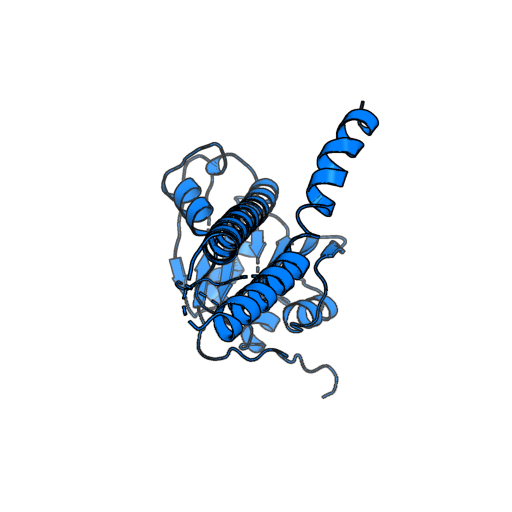 103 GLU A N 1
ATOM 770 C CA . GLU A 1 106 ? 11.428 31.179 0.330 1.00 26.48 103 GLU A CA 1
ATOM 771 C C . GLU A 1 106 ? 11.679 32.088 1.527 1.00 26.78 103 GLU A C 1
ATOM 772 O O . GLU A 1 106 ? 12.157 33.231 1.383 1.00 28.92 103 GLU A O 1
ATOM 778 N N . ASN A 1 107 ? 11.447 31.571 2.720 1.00 26.41 104 ASN A N 1
ATOM 779 C CA . ASN A 1 107 ? 11.538 32.386 3.901 1.00 26.78 104 ASN A CA 1
ATOM 780 C C . ASN A 1 107 ? 12.612 31.977 4.902 1.00 25.03 104 ASN A C 1
ATOM 781 O O . ASN A 1 107 ? 12.658 32.493 6.023 1.00 24.15 104 ASN A O 1
ATOM 786 N N . TYR A 1 108 ? 13.451 31.009 4.531 1.00 23.00 105 TYR A N 1
ATOM 787 C CA . TYR A 1 108 ? 14.499 30.613 5.462 1.00 20.79 105 TYR A CA 1
ATOM 788 C C . TYR A 1 108 ? 15.599 29.853 4.772 1.00 18.94 105 TYR A C 1
ATOM 789 O O . TYR A 1 108 ? 15.419 29.417 3.620 1.00 18.35 105 TYR A O 1
ATOM 798 N N . VAL A 1 109 ? 16.727 29.746 5.464 1.00 18.25 106 VAL A N 1
ATOM 799 C CA . VAL A 1 109 ? 17.870 28.964 4.975 1.00 18.35 106 VAL A CA 1
ATOM 800 C C . VAL A 1 109 ? 18.000 27.716 5.917 1.00 17.30 106 VAL A C 1
ATOM 801 O O . VAL A 1 109 ? 17.930 27.843 7.152 1.00 20.34 106 VAL A O 1
ATOM 805 N N . PHE A 1 110 ? 18.236 26.555 5.328 1.00 17.74 107 PHE A N 1
ATOM 806 C CA . PHE A 1 110 ? 18.360 25.312 6.114 1.00 17.25 107 PHE A CA 1
ATOM 807 C C . PHE A 1 110 ? 19.754 24.735 5.888 1.00 16.55 107 PHE A C 1
ATOM 808 O O . PHE A 1 110 ? 20.191 24.603 4.733 1.00 16.25 107 PHE A O 1
ATOM 816 N N . ILE A 1 111 ? 20.469 24.427 6.961 1.00 16.63 108 ILE A N 1
ATOM 817 C CA . ILE A 1 111 ? 21.822 23.913 6.833 1.00 16.95 108 ILE A CA 1
ATOM 818 C C . ILE A 1 111 ? 21.999 22.615 7.654 1.00 16.24 108 ILE A C 1
ATOM 819 O O . ILE A 1 111 ? 21.589 22.555 8.796 1.00 18.18 108 ILE A O 1
ATOM 824 N N . VAL A 1 112 ? 22.579 21.594 7.048 1.00 16.46 109 VAL A N 1
ATOM 825 C CA . VAL A 1 112 ? 22.909 20.334 7.761 1.00 16.34 109 VAL A CA 1
ATOM 826 C C . VAL A 1 112 ? 24.412 20.221 7.875 1.00 15.21 109 VAL A C 1
ATOM 827 O O . VAL A 1 112 ? 25.116 20.381 6.896 1.00 16.77 109 VAL A O 1
ATOM 831 N N . LEU A 1 113 ? 24.889 19.953 9.090 1.00 18.11 110 LEU A N 1
ATOM 832 C CA . LEU A 1 113 ? 26.304 19.888 9.412 1.00 19.21 110 LEU A CA 1
ATOM 833 C C . LEU A 1 113 ? 26.580 18.603 10.184 1.00 19.76 110 LEU A C 1
ATOM 834 O O . LEU A 1 113 ? 25.660 17.978 10.703 1.00 19.15 110 LEU A O 1
ATOM 839 N N . LYS A 1 114 ? 27.852 18.231 10.244 1.00 20.31 111 LYS A N 1
ATOM 840 C CA . LYS A 1 114 ? 28.246 17.126 11.120 1.00 20.36 111 LYS A CA 1
ATOM 841 C C . LYS A 1 114 ? 29.309 17.654 12.084 1.00 21.83 111 LYS A C 1
ATOM 842 O O . LYS A 1 114 ? 30.181 18.484 11.704 1.00 21.63 111 LYS A O 1
ATOM 856 N N . PHE A 1 116 ? 32.050 16.487 15.383 1.00 33.19 113 PHE A N 1
ATOM 857 C CA . PHE A 1 116 ? 32.673 15.531 16.309 1.00 37.88 113 PHE A CA 1
ATOM 858 C C . PHE A 1 116 ? 32.679 16.003 17.767 1.00 41.31 113 PHE A C 1
ATOM 859 O O . PHE A 1 116 ? 32.841 17.198 18.055 1.00 40.66 113 PHE A O 1
ATOM 867 N N . THR A 1 117 ? 32.446 15.044 18.660 1.00 45.85 114 THR A N 1
ATOM 868 C CA . THR A 1 117 ? 32.509 15.243 20.105 1.00 51.14 114 THR A CA 1
ATOM 869 C C . THR A 1 117 ? 33.767 14.510 20.544 1.00 54.66 114 THR A C 1
ATOM 870 O O . THR A 1 117 ? 33.972 13.346 20.220 1.00 54.84 114 THR A O 1
ATOM 874 N N . TYR A 1 118 ? 34.616 15.220 21.265 1.00 59.30 115 TYR A N 1
ATOM 875 C CA . TYR A 1 118 ? 35.941 14.721 21.602 1.00 63.73 115 TYR A CA 1
ATOM 876 C C . TYR A 1 118 ? 36.102 14.366 23.065 1.00 65.70 115 TYR A C 1
ATOM 877 O O . TYR A 1 118 ? 35.497 15.006 23.932 1.00 66.24 115 TYR A O 1
ATOM 886 N N . ASP A 1 119 ? 36.893 13.319 23.323 1.00 68.14 116 ASP A N 1
ATOM 887 C CA . ASP A 1 119 ? 37.246 12.926 24.691 1.00 70.53 116 ASP A CA 1
ATOM 888 C C . ASP A 1 119 ? 38.559 12.134 24.747 1.00 71.53 116 ASP A C 1
ATOM 889 O O . ASP A 1 119 ? 38.551 10.894 24.813 1.00 72.04 116 ASP A O 1
ATOM 894 N N . LYS A 1 120 ? 39.678 12.867 24.709 1.00 72.61 117 LYS A N 1
ATOM 895 C CA . LYS A 1 120 ? 41.027 12.291 24.826 1.00 73.56 117 LYS A CA 1
ATOM 896 C C . LYS A 1 120 ? 41.262 11.099 23.882 1.00 73.50 117 LYS A C 1
ATOM 897 O O . LYS A 1 120 ? 42.273 11.040 23.174 1.00 73.54 117 LYS A O 1
ATOM 903 N N . HIS A 1 123 ? 40.990 8.421 18.928 1.00 70.67 120 HIS A N 1
ATOM 904 C CA . HIS A 1 123 ? 40.184 7.248 19.282 1.00 70.56 120 HIS A CA 1
ATOM 905 C C . HIS A 1 123 ? 39.822 7.112 20.786 1.00 70.39 120 HIS A C 1
ATOM 906 O O . HIS A 1 123 ? 40.710 6.960 21.644 1.00 70.28 120 HIS A O 1
ATOM 913 N N . GLU A 1 124 ? 38.516 7.170 21.093 1.00 69.86 121 GLU A N 1
ATOM 914 C CA . GLU A 1 124 ? 37.474 7.366 20.056 1.00 69.06 121 GLU A CA 1
ATOM 915 C C . GLU A 1 124 ? 36.551 8.600 20.134 1.00 67.68 121 GLU A C 1
ATOM 916 O O . GLU A 1 124 ? 36.294 9.184 21.192 1.00 67.60 121 GLU A O 1
ATOM 922 N N . LEU A 1 125 ? 36.036 8.921 18.952 1.00 65.72 122 LEU A N 1
ATOM 923 C CA . LEU A 1 125 ? 35.353 10.151 18.665 1.00 63.37 122 LEU A CA 1
ATOM 924 C C . LEU A 1 125 ? 33.974 9.880 18.074 1.00 61.55 122 LEU A C 1
ATOM 925 O O . LEU A 1 125 ? 33.832 9.165 17.062 1.00 61.96 122 LEU A O 1
ATOM 930 N N . GLU A 1 126 ? 32.958 10.457 18.706 1.00 58.59 123 GLU A N 1
ATOM 931 C CA . GLU A 1 126 ? 31.590 10.339 18.227 1.00 55.09 123 GLU A CA 1
ATOM 932 C C . GLU A 1 126 ? 31.302 11.471 17.253 1.00 52.02 123 GLU A C 1
ATOM 933 O O . GLU A 1 126 ? 31.930 12.536 17.317 1.00 51.61 123 GLU A O 1
ATOM 939 N N . SER A 1 127 ? 30.347 11.212 16.367 1.00 47.52 124 SER A N 1
ATOM 940 C CA . SER A 1 127 ? 29.877 12.134 15.335 1.00 43.35 124 SER A CA 1
ATOM 941 C C . SER A 1 127 ? 28.395 12.439 15.574 1.00 38.76 124 SER A C 1
ATOM 942 O O . SER A 1 127 ? 27.625 11.555 15.961 1.00 38.27 124 SER A O 1
ATOM 945 N N . GLU A 1 128 ? 27.971 13.684 15.385 1.00 32.51 125 GLU A N 1
ATOM 946 C CA . GLU A 1 128 ? 26.557 13.945 15.579 1.00 28.45 125 GLU A CA 1
ATOM 947 C C . GLU A 1 128 ? 26.122 14.939 14.521 1.00 26.42 125 GLU A C 1
ATOM 948 O O . GLU A 1 128 ? 26.937 15.729 14.067 1.00 25.04 125 GLU A O 1
ATOM 954 N N . GLN A 1 129 ? 24.870 14.862 14.106 1.00 24.01 126 GLN A N 1
ATOM 955 C CA . GLN A 1 129 ? 24.390 15.804 13.089 1.00 22.76 126 GLN A CA 1
ATOM 956 C C . GLN A 1 129 ? 23.905 17.010 13.826 1.00 21.15 126 GLN A C 1
ATOM 957 O O . GLN A 1 129 ? 23.242 16.906 14.852 1.00 22.50 126 GLN A O 1
ATOM 963 N N . VAL A 1 130 ? 24.199 18.166 13.263 1.00 21.29 127 VAL A N 1
ATOM 964 C CA . VAL A 1 130 ? 23.680 19.410 13.814 1.00 18.75 127 VAL A CA 1
ATOM 965 C C . VAL A 1 130 ? 23.006 20.159 12.648 1.00 18.27 127 VAL A C 1
ATOM 966 O O . VAL A 1 130 ? 23.620 20.334 11.612 1.00 18.10 127 VAL A O 1
ATOM 970 N N . SER A 1 131 ? 21.745 20.537 12.809 1.00 18.44 128 SER A N 1
ATOM 971 C CA . SER A 1 131 ? 21.055 21.274 11.759 1.00 18.42 128 SER A CA 1
ATOM 972 C C . SER A 1 131 ? 20.882 22.710 12.215 1.00 18.10 128 SER A C 1
ATOM 973 O O . SER A 1 131 ? 20.680 22.958 13.415 1.00 18.73 128 SER A O 1
ATOM 976 N N . LEU A 1 132 ? 20.821 23.603 11.245 1.00 16.20 129 LEU A N 1
ATOM 977 C CA . LEU A 1 132 ? 20.582 25.031 11.536 1.00 18.27 129 LEU A CA 1
ATOM 978 C C . LEU A 1 132 ? 19.488 25.546 10.632 1.00 17.59 129 LEU A C 1
ATOM 979 O O . LEU A 1 132 ? 19.455 25.205 9.443 1.00 18.34 129 LEU A O 1
ATOM 984 N N . ILE A 1 133 ? 18.635 26.414 11.175 1.00 17.69 130 ILE A N 1
ATOM 985 C CA . ILE A 1 133 ? 17.682 27.177 10.341 1.00 18.38 130 ILE A CA 1
ATOM 986 C C . ILE A 1 133 ? 17.816 28.677 10.652 1.00 18.24 130 ILE A C 1
ATOM 987 O O . ILE A 1 133 ? 17.733 29.084 11.828 1.00 18.81 130 ILE A O 1
ATOM 992 N N . LEU A 1 134 ? 18.055 29.458 9.610 1.00 17.12 131 LEU A N 1
ATOM 993 C CA . LEU A 1 134 ? 18.085 30.949 9.795 1.00 18.41 131 LEU A CA 1
ATOM 994 C C . LEU A 1 134 ? 16.729 31.384 9.336 1.00 18.63 131 LEU A C 1
ATOM 995 O O . LEU A 1 134 ? 16.392 31.258 8.179 1.00 17.91 131 LEU A O 1
ATOM 1000 N N . THR A 1 135 ? 15.889 31.841 10.259 1.00 19.91 132 THR A N 1
ATOM 1001 C CA . THR A 1 135 ? 14.550 32.265 9.855 1.00 20.90 132 THR A CA 1
ATOM 1002 C C . THR A 1 135 ? 14.239 33.600 10.577 1.00 21.23 132 THR A C 1
ATOM 1003 O O . THR A 1 135 ? 14.364 33.695 11.779 1.00 20.76 132 THR A O 1
ATOM 1007 N N . LYS A 1 136 ? 13.854 34.616 9.812 1.00 21.96 133 LYS A N 1
ATOM 1008 C CA . LYS A 1 136 ? 13.686 35.978 10.379 1.00 22.99 133 LYS A CA 1
ATOM 1009 C C . LYS A 1 136 ? 14.969 36.344 11.129 1.00 21.56 133 LYS A C 1
ATOM 1010 O O . LYS A 1 136 ? 16.085 36.285 10.559 1.00 21.91 133 LYS A O 1
ATOM 1016 N N . ASN A 1 137 ? 14.881 36.649 12.414 1.00 20.89 134 ASN A N 1
ATOM 1017 C CA . ASN A 1 137 ? 16.079 36.975 13.175 1.00 21.96 134 ASN A CA 1
ATOM 1018 C C . ASN A 1 137 ? 16.511 35.892 14.142 1.00 21.66 134 ASN A C 1
ATOM 1019 O O . ASN A 1 137 ? 17.182 36.130 15.125 1.00 21.86 134 ASN A O 1
ATOM 1024 N N . CYS A 1 138 ? 16.126 34.666 13.849 1.00 22.42 135 CYS A N 1
ATOM 1025 C CA . CYS A 1 138 ? 16.457 33.580 14.744 1.00 21.21 135 CYS A CA 1
ATOM 1026 C C . CYS A 1 138 ? 17.357 32.586 14.039 1.00 19.78 135 CYS A C 1
ATOM 1027 O O . CYS A 1 138 ? 17.148 32.330 12.847 1.00 20.07 135 CYS A O 1
ATOM 1030 N N . VAL A 1 139 ? 18.317 32.034 14.768 1.00 19.51 136 VAL A N 1
ATOM 1031 C CA . VAL A 1 139 ? 19.019 30.836 14.272 1.00 19.18 136 VAL A CA 1
ATOM 1032 C C . VAL A 1 139 ? 18.536 29.698 15.161 1.00 20.06 136 VAL A C 1
ATOM 1033 O O . VAL A 1 139 ? 18.791 29.734 16.370 1.00 20.44 136 VAL A O 1
ATOM 1037 N N . LEU A 1 140 ? 17.783 28.765 14.567 1.00 19.68 137 LEU A N 1
ATOM 1038 C CA . LEU A 1 140 ? 17.362 27.569 15.292 1.00 21.00 137 LEU A CA 1
ATOM 1039 C C . LEU A 1 140 ? 18.457 26.540 15.082 1.00 20.12 137 LEU A C 1
ATOM 1040 O O . LEU A 1 140 ? 18.863 26.332 13.953 1.00 21.77 137 LEU A O 1
ATOM 1053 N N . PHE A 1 142 ? 19.602 22.493 16.041 1.00 20.70 139 PHE A N 1
ATOM 1054 C CA . PHE A 1 142 ? 19.049 21.178 16.466 1.00 20.88 139 PHE A CA 1
ATOM 1055 C C . PHE A 1 142 ? 20.212 20.196 16.656 1.00 21.17 139 PHE A C 1
ATOM 1056 O O . PHE A 1 142 ? 21.030 19.988 15.731 1.00 19.32 139 PHE A O 1
ATOM 1064 N N . GLN A 1 143 ? 20.340 19.654 17.867 1.00 21.43 140 GLN A N 1
ATOM 1065 C CA . GLN A 1 143 ? 21.435 18.753 18.167 1.00 23.59 140 GLN A CA 1
ATOM 1066 C C . GLN A 1 143 ? 20.863 17.409 18.689 1.00 22.88 140 GLN A C 1
ATOM 1067 O O . GLN A 1 143 ? 19.708 17.332 19.079 1.00 22.06 140 GLN A O 1
ATOM 1073 N N . GLU A 1 144 ? 21.702 16.399 18.684 1.00 23.10 141 GLU A N 1
ATOM 1074 C CA . GLU A 1 144 ? 21.236 15.068 19.201 1.00 23.98 141 GLU A CA 1
ATOM 1075 C C . GLU A 1 144 ? 21.492 14.917 20.699 1.00 25.27 141 GLU A C 1
ATOM 1076 O O . GLU A 1 144 ? 20.654 14.344 21.428 1.00 26.16 141 GLU A O 1
ATOM 1082 N N . LYS A 1 145 ? 22.618 15.435 21.173 1.00 25.70 142 LYS A N 1
ATOM 1083 C CA . LYS A 1 145 ? 22.987 15.225 22.565 1.00 28.90 142 LYS A CA 1
ATOM 1084 C C . LYS A 1 145 ? 23.744 16.419 23.117 1.00 30.60 142 LYS A C 1
ATOM 1085 O O . LYS A 1 145 ? 24.333 17.220 22.340 1.00 30.22 142 LYS A O 1
ATOM 1091 N N . ILE A 1 146 ? 23.734 16.544 24.448 1.00 31.51 143 ILE A N 1
ATOM 1092 C CA . ILE A 1 146 ? 24.513 17.624 25.116 1.00 32.88 143 ILE A CA 1
ATOM 1093 C C . ILE A 1 146 ? 25.982 17.536 24.746 1.00 31.76 143 ILE A C 1
ATOM 1094 O O . ILE A 1 146 ? 26.543 16.442 24.625 1.00 31.61 143 ILE A O 1
ATOM 1099 N N . GLY A 1 147 ? 26.605 18.700 24.504 1.00 30.67 144 GLY A N 1
ATOM 1100 C CA . GLY A 1 147 ? 28.018 18.757 24.141 1.00 29.81 144 GLY A CA 1
ATOM 1101 C C . GLY A 1 147 ? 28.209 19.230 22.713 1.00 30.06 144 GLY A C 1
ATOM 1102 O O . GLY A 1 147 ? 27.688 18.617 21.779 1.00 29.95 144 GLY A O 1
ATOM 1103 N N . ASP A 1 148 ? 28.985 20.295 22.529 1.00 28.57 145 ASP A N 1
ATOM 1104 C CA . ASP A 1 148 ? 29.175 20.853 21.187 1.00 26.50 145 ASP A CA 1
ATOM 1105 C C . ASP A 1 148 ? 30.444 21.736 21.121 1.00 27.45 145 ASP A C 1
ATOM 1106 O O . ASP A 1 148 ? 31.181 21.840 22.121 1.00 25.98 145 ASP A O 1
ATOM 1111 N N . VAL A 1 149 ? 30.743 22.279 19.935 1.00 25.89 146 VAL A N 1
ATOM 1112 C CA . VAL A 1 149 ? 31.938 23.102 19.761 1.00 27.73 146 VAL A CA 1
ATOM 1113 C C . VAL A 1 149 ? 31.676 24.642 19.768 1.00 26.23 146 VAL A C 1
ATOM 1114 O O . VAL A 1 149 ? 32.566 25.428 19.374 1.00 26.20 146 VAL A O 1
ATOM 1118 N N . PHE A 1 150 ? 30.508 25.047 20.238 1.00 25.36 147 PHE A N 1
ATOM 1119 C CA . PHE A 1 150 ? 30.053 26.430 20.092 1.00 25.02 147 PHE A CA 1
ATOM 1120 C C . PHE A 1 150 ? 30.315 27.324 21.288 1.00 26.29 147 PHE A C 1
ATOM 1121 O O . PHE A 1 150 ? 29.881 28.501 21.290 1.00 26.39 147 PHE A O 1
ATOM 1129 N N . ASP A 1 151 ? 30.991 26.801 22.312 1.00 26.17 148 ASP A N 1
ATOM 1130 C CA . ASP A 1 151 ? 31.240 27.666 23.487 1.00 28.03 148 ASP A CA 1
ATOM 1131 C C . ASP A 1 151 ? 31.947 28.980 23.136 1.00 27.16 148 ASP A C 1
ATOM 1132 O O . ASP A 1 151 ? 31.607 29.982 23.758 1.00 28.55 148 ASP A O 1
ATOM 1137 N N . PRO A 1 152 ? 32.964 28.968 22.225 1.00 26.69 149 PRO A N 1
ATOM 1138 C CA . PRO A 1 152 ? 33.642 30.232 21.890 1.00 26.52 149 PRO A CA 1
ATOM 1139 C C . PRO A 1 152 ? 32.663 31.301 21.452 1.00 25.55 149 PRO A C 1
ATOM 1140 O O . PRO A 1 152 ? 32.851 32.444 21.816 1.00 24.22 149 PRO A O 1
ATOM 1144 N N . VAL A 1 153 ? 31.595 30.919 20.744 1.00 24.60 150 VAL A N 1
ATOM 1145 C CA . VAL A 1 153 ? 30.567 31.851 20.280 1.00 23.82 150 VAL A CA 1
ATOM 1146 C C . VAL A 1 153 ? 29.683 32.319 21.468 1.00 25.11 150 VAL A C 1
ATOM 1147 O O . VAL A 1 153 ? 29.367 33.510 21.582 1.00 22.61 150 VAL A O 1
ATOM 1151 N N . ARG A 1 154 ? 29.329 31.391 22.360 1.00 25.35 151 ARG A N 1
ATOM 1152 C CA . ARG A 1 154 ? 28.564 31.763 23.552 1.00 26.52 151 ARG A CA 1
ATOM 1153 C C . ARG A 1 154 ? 29.324 32.834 24.378 1.00 27.40 151 ARG A C 1
ATOM 1154 O O . ARG A 1 154 ? 28.728 33.781 24.858 1.00 29.09 151 ARG A O 1
ATOM 1162 N N . GLU A 1 155 ? 30.627 32.660 24.508 1.00 28.57 152 GLU A N 1
ATOM 1163 C CA . GLU A 1 155 ? 31.463 33.579 25.300 1.00 30.50 152 GLU A CA 1
ATOM 1164 C C . GLU A 1 155 ? 31.579 34.946 24.644 1.00 29.79 152 GLU A C 1
ATOM 1165 O O . GLU A 1 155 ? 31.503 35.979 25.344 1.00 30.79 152 GLU A O 1
ATOM 1171 N N . ARG A 1 156 ? 31.735 34.984 23.306 1.00 28.43 153 ARG A N 1
ATOM 1172 C CA . ARG A 1 156 ? 31.818 36.270 22.637 1.00 27.13 153 ARG A CA 1
ATOM 1173 C C . ARG A 1 156 ? 30.520 37.050 22.762 1.00 27.64 153 ARG A C 1
ATOM 1174 O O . ARG A 1 156 ? 30.558 38.265 22.851 1.00 28.17 153 ARG A O 1
ATOM 1182 N N . ILE A 1 157 ? 29.380 36.355 22.774 1.00 25.60 154 ILE A N 1
ATOM 1183 C CA . ILE A 1 157 ? 28.123 36.980 22.993 1.00 27.00 154 ILE A CA 1
ATOM 1184 C C . ILE A 1 157 ? 28.042 37.455 24.464 1.00 29.15 154 ILE A C 1
ATOM 1185 O O . ILE A 1 157 ? 27.711 38.615 24.706 1.00 28.17 154 ILE A O 1
ATOM 1190 N N . ARG A 1 158 ? 28.333 36.563 25.403 1.00 31.02 155 ARG A N 1
ATOM 1191 C CA . ARG A 1 158 ? 28.244 36.882 26.838 1.00 32.81 155 ARG A CA 1
ATOM 1192 C C . ARG A 1 158 ? 29.103 38.044 27.222 1.00 32.74 155 ARG A C 1
ATOM 1193 O O . ARG A 1 158 ? 28.637 38.912 27.959 1.00 34.06 155 ARG A O 1
ATOM 1201 N N . TYR A 1 159 ? 30.329 38.070 26.709 1.00 33.13 156 TYR A N 1
ATOM 1202 C CA . TYR A 1 159 ? 31.309 39.066 27.116 1.00 34.13 156 TYR A CA 1
ATOM 1203 C C . TYR A 1 159 ? 31.545 40.170 26.102 1.00 32.87 156 TYR A C 1
ATOM 1204 O O . TYR A 1 159 ? 32.489 40.951 26.226 1.00 31.42 156 TYR A O 1
ATOM 1213 N N . ASN A 1 160 ? 30.652 40.227 25.119 1.00 31.75 157 ASN A N 1
ATOM 1214 C CA . ASN A 1 160 ? 30.647 41.260 24.101 1.00 31.23 157 ASN A CA 1
ATOM 1215 C C . ASN A 1 160 ? 32.031 41.424 23.463 1.00 30.96 157 ASN A C 1
ATOM 1216 O O . ASN A 1 160 ? 32.616 42.530 23.449 1.00 29.13 157 ASN A O 1
ATOM 1221 N N . ARG A 1 161 ? 32.581 40.313 22.968 1.00 29.97 158 ARG A N 1
ATOM 1222 C CA . ARG A 1 161 ? 33.866 40.337 22.308 1.00 30.86 158 ARG A CA 1
ATOM 1223 C C . ARG A 1 161 ? 33.637 40.407 20.794 1.00 31.02 158 ARG A C 1
ATOM 1224 O O . ARG A 1 161 ? 32.577 39.975 20.315 1.00 30.67 158 ARG A O 1
ATOM 1232 N N . GLY A 1 162 ? 34.615 40.950 20.047 1.00 30.72 159 GLY A N 1
ATOM 1233 C CA . GLY A 1 162 ? 34.493 41.119 18.572 1.00 29.71 159 GLY A CA 1
ATOM 1234 C C . GLY A 1 162 ? 33.292 41.983 18.203 1.00 29.01 159 GLY A C 1
ATOM 1235 O O . GLY A 1 162 ? 32.968 42.941 18.901 1.00 28.56 159 GLY A O 1
ATOM 1236 N N . ILE A 1 163 ? 32.613 41.654 17.108 1.00 26.44 160 ILE A N 1
ATOM 1237 C CA . ILE A 1 163 ? 31.455 42.462 16.702 1.00 25.04 160 ILE A CA 1
ATOM 1238 C C . ILE A 1 163 ? 30.131 41.672 16.689 1.00 23.44 160 ILE A C 1
ATOM 1239 O O . ILE A 1 163 ? 29.109 42.167 16.247 1.00 22.27 160 ILE A O 1
ATOM 1244 N N . ILE A 1 164 ? 30.142 40.438 17.188 1.00 23.51 161 ILE A N 1
ATOM 1245 C CA . ILE A 1 164 ? 28.927 39.603 17.096 1.00 22.80 161 ILE A CA 1
ATOM 1246 C C . ILE A 1 164 ? 27.652 40.261 17.658 1.00 22.11 161 ILE A C 1
ATOM 1247 O O . ILE A 1 164 ? 26.580 40.243 17.046 1.00 20.58 161 ILE A O 1
ATOM 1252 N N . ARG A 1 165 ? 27.790 40.932 18.795 1.00 22.72 162 ARG A N 1
ATOM 1253 C CA . ARG A 1 165 ? 26.658 41.648 19.405 1.00 23.61 162 ARG A CA 1
ATOM 1254 C C . ARG A 1 165 ? 26.048 42.756 18.551 1.00 21.55 162 ARG A C 1
ATOM 1255 O O . ARG A 1 165 ? 24.875 43.065 18.722 1.00 22.49 162 ARG A O 1
ATOM 1263 N N . LYS A 1 166 ? 26.802 43.271 17.584 1.00 23.07 163 LYS A N 1
ATOM 1264 C CA . LYS A 1 166 ? 26.313 44.359 16.732 1.00 23.16 163 LYS A CA 1
ATOM 1265 C C . LYS A 1 166 ? 25.650 43.856 15.468 1.00 23.47 163 LYS A C 1
ATOM 1266 O O . LYS A 1 166 ? 24.826 44.574 14.879 1.00 22.21 163 LYS A O 1
ATOM 1272 N N . LYS A 1 167 ? 25.964 42.601 15.082 1.00 21.62 164 LYS A N 1
ATOM 1273 C CA . LYS A 1 167 ? 25.555 42.067 13.803 1.00 21.55 164 LYS A CA 1
ATOM 1274 C C . LYS A 1 167 ? 24.225 41.285 13.871 1.00 20.85 164 LYS A C 1
ATOM 1275 O O . LYS A 1 167 ? 23.766 40.851 14.937 1.00 20.78 164 LYS A O 1
ATOM 1281 N N . ARG A 1 168 ? 23.613 41.133 12.706 1.00 20.30 165 ARG A N 1
ATOM 1282 C CA . ARG A 1 168 ? 22.318 40.477 12.638 1.00 20.41 165 ARG A CA 1
ATOM 1283 C C . ARG A 1 168 ? 22.467 38.941 12.689 1.00 20.09 165 ARG A C 1
ATOM 1284 O O . ARG A 1 168 ? 23.585 38.435 12.801 1.00 19.42 165 ARG A O 1
ATOM 1292 N N . ALA A 1 169 ? 21.346 38.241 12.548 1.00 18.76 166 ALA A N 1
ATOM 1293 C CA . ALA A 1 169 ? 21.332 36.783 12.745 1.00 18.95 166 ALA A CA 1
ATOM 1294 C C . ALA A 1 169 ? 22.102 36.037 11.662 1.00 18.22 166 ALA A C 1
ATOM 1295 O O . ALA A 1 169 ? 22.556 34.931 11.925 1.00 17.97 166 ALA A O 1
ATOM 1297 N N . ASP A 1 170 ? 22.252 36.617 10.459 1.00 16.78 167 ASP A N 1
ATOM 1298 C CA . ASP A 1 170 ? 23.104 35.948 9.449 1.00 17.96 167 ASP A CA 1
ATOM 1299 C C . ASP A 1 170 ? 24.553 35.833 9.895 1.00 18.41 167 ASP A C 1
ATOM 1300 O O . ASP A 1 170 ? 25.198 34.802 9.674 1.00 17.92 167 ASP A O 1
ATOM 1305 N N . TYR A 1 171 ? 25.079 36.880 10.527 1.00 17.72 168 TYR A N 1
ATOM 1306 C CA . TYR A 1 171 ? 26.408 36.809 11.124 1.00 18.86 168 TYR A CA 1
ATOM 1307 C C . TYR A 1 171 ? 26.488 35.772 12.262 1.00 18.89 168 TYR A C 1
ATOM 1308 O O . TYR A 1 171 ? 27.540 35.111 12.450 1.00 18.58 168 TYR A O 1
ATOM 1317 N N . LEU A 1 172 ? 25.415 35.626 13.023 1.00 18.52 169 LEU A N 1
ATOM 1318 C CA . LEU A 1 172 ? 25.384 34.585 14.080 1.00 19.12 169 LEU A CA 1
ATOM 1319 C C . LEU A 1 172 ? 25.591 33.205 13.404 1.00 19.01 169 LEU A C 1
ATOM 1320 O O . LEU A 1 172 ? 26.410 32.395 13.862 1.00 18.36 169 LEU A O 1
ATOM 1325 N N . LEU A 1 173 ? 24.814 32.989 12.345 1.00 19.00 170 LEU A N 1
ATOM 1326 C CA . LEU A 1 173 ? 24.888 31.773 11.500 1.00 20.55 170 LEU A CA 1
ATOM 1327 C C . LEU A 1 173 ? 26.318 31.532 11.033 1.00 20.48 170 LEU A C 1
ATOM 1328 O O . LEU A 1 173 ? 26.872 30.457 11.309 1.00 19.19 170 LEU A O 1
ATOM 1333 N N . TYR A 1 174 ? 26.942 32.533 10.384 1.00 18.86 171 TYR A N 1
ATOM 1334 C CA . TYR A 1 174 ? 28.352 32.417 9.974 1.00 18.88 171 TYR A CA 1
ATOM 1335 C C . TYR A 1 174 ? 29.275 32.138 11.121 1.00 19.01 171 TYR A C 1
ATOM 1336 O O . TYR A 1 174 ? 30.193 31.320 10.985 1.00 20.07 171 TYR A O 1
ATOM 1345 N N . SER A 1 175 ? 29.066 32.804 12.262 1.00 19.33 172 SER A N 1
ATOM 1346 C CA . SER A 1 175 ? 29.941 32.597 13.414 1.00 20.45 172 SER A CA 1
ATOM 1347 C C . SER A 1 175 ? 29.859 31.140 13.911 1.00 21.31 172 SER A C 1
ATOM 1348 O O . SER A 1 175 ? 30.874 30.552 14.349 1.00 21.82 172 SER A O 1
ATOM 1351 N N . LEU A 1 176 ? 28.645 30.598 13.972 1.00 20.54 173 LEU A N 1
ATOM 1352 C CA . LEU A 1 176 ? 28.500 29.206 14.432 1.00 21.13 173 LEU A CA 1
ATOM 1353 C C . LEU A 1 176 ? 29.216 28.234 13.469 1.00 21.61 173 LEU A C 1
ATOM 1354 O O . LEU A 1 176 ? 29.956 27.324 13.889 1.00 21.73 173 LEU A O 1
ATOM 1359 N N . ILE A 1 177 ? 29.059 28.462 12.182 1.00 21.34 174 ILE A N 1
ATOM 1360 C CA . ILE A 1 177 ? 29.724 27.604 11.192 1.00 22.71 174 ILE A CA 1
ATOM 1361 C C . ILE A 1 177 ? 31.268 27.748 11.313 1.00 22.71 174 ILE A C 1
ATOM 1362 O O . ILE A 1 177 ? 32.036 26.759 11.309 1.00 20.17 174 ILE A O 1
ATOM 1367 N N . ASP A 1 178 ? 31.719 28.992 11.471 1.00 22.11 175 ASP A N 1
ATOM 1368 C CA . ASP A 1 178 ? 33.148 29.257 11.682 1.00 22.26 175 ASP A CA 1
ATOM 1369 C C . ASP A 1 178 ? 33.677 28.488 12.913 1.00 22.23 175 ASP A C 1
ATOM 1370 O O . ASP A 1 178 ? 34.806 27.943 12.869 1.00 20.84 175 ASP A O 1
ATOM 1375 N N . ALA A 1 179 ? 32.922 28.464 14.007 1.00 21.38 176 ALA A N 1
ATOM 1376 C CA . ALA A 1 179 ? 33.371 27.716 15.195 1.00 21.82 176 ALA A CA 1
ATOM 1377 C C . ALA A 1 179 ? 33.557 26.211 14.864 1.00 23.65 176 ALA A C 1
ATOM 1378 O O . ALA A 1 179 ? 34.487 25.549 15.377 1.00 23.29 176 ALA A O 1
ATOM 1380 N N . LEU A 1 180 ? 32.660 25.670 14.043 1.00 22.64 177 LEU A N 1
ATOM 1381 C CA . LEU A 1 180 ? 32.757 24.261 13.658 1.00 24.28 177 LEU A CA 1
ATOM 1382 C C . LEU A 1 180 ? 33.952 24.029 12.767 1.00 24.13 177 LEU A C 1
ATOM 1383 O O . LEU A 1 180 ? 34.697 23.047 12.955 1.00 25.58 177 LEU A O 1
ATOM 1388 N N . VAL A 1 181 ? 34.178 24.939 11.815 1.00 23.61 178 VAL A N 1
ATOM 1389 C CA . VAL A 1 181 ? 35.398 24.886 10.965 1.00 24.61 178 VAL A CA 1
ATOM 1390 C C . VAL A 1 181 ? 36.678 24.882 11.821 1.00 25.98 178 VAL A C 1
ATOM 1391 O O . VAL A 1 181 ? 37.577 24.061 11.601 1.00 24.34 178 VAL A O 1
ATOM 1395 N N A ASP A 1 182 ? 36.738 25.798 12.789 0.50 26.17 179 ASP A N 1
ATOM 1396 N N B ASP A 1 182 ? 36.732 25.784 12.801 0.50 26.44 179 ASP A N 1
ATOM 1397 C CA A ASP A 1 182 ? 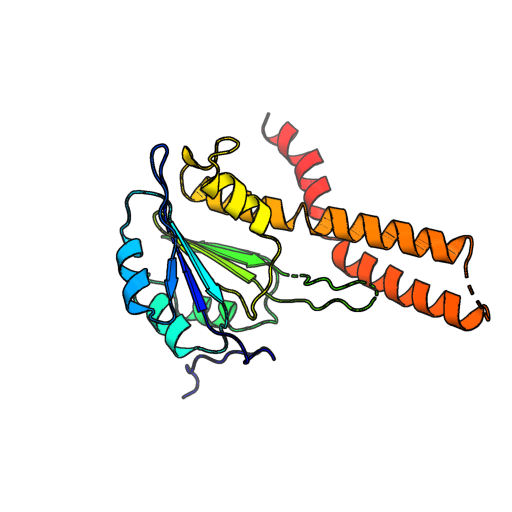37.880 25.897 13.695 0.50 27.24 179 ASP A CA 1
ATOM 1398 C CA B ASP A 1 182 ? 37.884 25.873 13.689 0.50 27.81 179 ASP A CA 1
ATOM 1399 C C A ASP A 1 182 ? 38.080 24.565 14.438 0.50 27.78 179 ASP A C 1
ATOM 1400 C C B ASP A 1 182 ? 38.079 24.531 14.396 0.50 28.08 179 ASP A C 1
ATOM 1401 O O A ASP A 1 182 ? 39.207 24.108 14.583 0.50 28.64 179 ASP A O 1
ATOM 1402 O O B ASP A 1 182 ? 39.195 24.035 14.474 0.50 28.89 179 ASP A O 1
ATOM 1411 N N . ASP A 1 183 ? 36.994 23.940 14.898 1.00 28.20 180 ASP A N 1
ATOM 1412 C CA . ASP A 1 183 ? 37.089 22.646 15.593 1.00 29.18 180 ASP A CA 1
ATOM 1413 C C . ASP A 1 183 ? 37.689 21.574 14.685 1.00 29.77 180 ASP A C 1
ATOM 1414 O O . ASP A 1 183 ? 38.570 20.827 15.104 1.00 28.64 180 ASP A O 1
ATOM 1419 N N . TYR A 1 184 ? 37.212 21.489 13.442 1.00 29.72 181 TYR A N 1
ATOM 1420 C CA . TYR A 1 184 ? 37.775 20.530 12.501 1.00 31.85 181 TYR A CA 1
ATOM 1421 C C . TYR A 1 184 ? 39.257 20.729 12.249 1.00 32.41 181 TYR A C 1
ATOM 1422 O O . TYR A 1 184 ? 39.987 19.741 12.130 1.00 32.54 181 TYR A O 1
ATOM 1431 N N . PHE A 1 185 ? 39.691 21.978 12.106 1.00 33.30 182 PHE A N 1
ATOM 1432 C CA . PHE A 1 185 ? 41.108 22.272 11.858 1.00 35.35 182 PHE A CA 1
ATOM 1433 C C . PHE A 1 185 ? 41.955 21.871 13.063 1.00 35.22 182 PHE A C 1
ATOM 1434 O O . PHE A 1 185 ? 43.048 21.329 12.886 1.00 36.76 182 PHE A O 1
ATOM 1442 N N . VAL A 1 186 ? 41.457 22.117 14.267 1.00 35.61 183 VAL A N 1
ATOM 1443 C CA . VAL A 1 186 ? 42.141 21.715 15.510 1.00 37.76 183 VAL A CA 1
ATOM 1444 C C . VAL A 1 186 ? 42.232 20.184 15.572 1.00 38.05 183 VAL A C 1
ATOM 1445 O O . VAL A 1 186 ? 43.287 19.632 15.894 1.00 37.77 183 VAL A O 1
ATOM 1449 N N . LEU A 1 187 ? 41.121 19.523 15.229 1.00 38.16 184 LEU A N 1
ATOM 1450 C CA . LEU A 1 187 ? 41.022 18.078 15.203 1.00 39.65 184 LEU A CA 1
ATOM 1451 C C . LEU A 1 187 ? 42.028 17.449 14.226 1.00 40.70 184 LEU A C 1
ATOM 1452 O O . LEU A 1 187 ? 42.743 16.495 14.605 1.00 41.36 184 LEU A O 1
ATOM 1457 N N . LEU A 1 188 ? 42.125 17.983 13.007 1.00 41.63 185 LEU A N 1
ATOM 1458 C CA . LEU A 1 188 ? 43.106 17.499 12.008 1.00 43.26 185 LEU A CA 1
ATOM 1459 C C . LEU A 1 188 ? 44.565 17.664 12.464 1.00 44.42 185 LEU A C 1
ATOM 1460 O O . LEU A 1 188 ? 45.440 16.852 12.127 1.00 43.41 185 LEU A O 1
ATOM 1465 N N . GLU A 1 189 ? 44.808 18.731 13.215 1.00 45.81 186 GLU A N 1
ATOM 1466 C CA . GLU A 1 189 ? 46.113 19.035 13.755 1.00 48.07 186 GLU A CA 1
ATOM 1467 C C . GLU A 1 189 ? 46.471 17.999 14.825 1.00 48.37 186 GLU A C 1
ATOM 1468 O O . GLU A 1 189 ? 47.607 17.506 14.868 1.00 48.65 186 GLU A O 1
ATOM 1474 N N . LYS A 1 190 ? 45.502 17.662 15.673 1.00 48.54 187 LYS A N 1
ATOM 1475 C CA . LYS A 1 190 ? 45.713 16.643 16.694 1.00 49.80 187 LYS A CA 1
ATOM 1476 C C . LYS A 1 190 ? 45.940 15.267 16.066 1.00 50.17 187 LYS A C 1
ATOM 1477 O O . LYS A 1 190 ? 46.826 14.520 16.509 1.00 50.42 187 LYS A O 1
ATOM 1483 N N . ILE A 1 191 ? 45.168 14.946 15.030 1.00 50.53 188 ILE A N 1
ATOM 1484 C CA . ILE A 1 191 ? 45.331 13.674 14.294 1.00 51.40 188 ILE A CA 1
ATOM 1485 C C . ILE A 1 191 ? 46.728 13.580 13.677 1.00 52.81 188 ILE A C 1
ATOM 1486 O O . ILE A 1 191 ? 47.374 12.528 13.748 1.00 52.97 188 ILE A O 1
ATOM 1491 N N . ASP A 1 192 ? 47.187 14.682 13.080 1.00 53.88 189 ASP A N 1
ATOM 1492 C CA . ASP A 1 192 ? 48.526 14.744 12.473 1.00 55.30 189 ASP A CA 1
ATOM 1493 C C . ASP A 1 192 ? 49.658 14.615 13.503 1.00 56.10 189 ASP A C 1
ATOM 1494 O O . ASP A 1 192 ? 50.672 13.972 13.230 1.00 55.75 189 ASP A O 1
ATOM 1499 N N . ASP A 1 193 ? 49.482 15.219 14.677 1.00 57.55 190 ASP A N 1
ATOM 1500 C CA . ASP A 1 193 ? 50.473 15.121 15.754 1.00 58.95 190 ASP A CA 1
ATOM 1501 C C . ASP A 1 193 ? 50.579 13.698 16.299 1.00 60.45 190 ASP A C 1
ATOM 1502 O O . ASP A 1 193 ? 51.676 13.250 16.656 1.00 60.72 190 ASP A O 1
ATOM 1507 N N . GLU A 1 194 ? 49.446 12.995 16.355 1.00 61.94 191 GLU A N 1
ATOM 1508 C CA . GLU A 1 194 ? 49.413 11.589 16.778 1.00 63.65 191 GLU A CA 1
ATOM 1509 C C . GLU A 1 194 ? 49.984 10.625 15.747 1.00 64.40 191 GLU A C 1
ATOM 1510 O O . GLU A 1 194 ? 50.680 9.673 16.118 1.00 64.55 191 GLU A O 1
ATOM 1516 N N . ILE A 1 195 ? 49.670 10.840 14.469 1.00 65.34 192 ILE A N 1
ATOM 1517 C CA . ILE A 1 195 ? 50.229 10.001 13.409 1.00 66.40 192 ILE A CA 1
ATOM 1518 C C . ILE A 1 195 ? 51.762 10.118 13.451 1.00 67.59 192 ILE A C 1
ATOM 1519 O O . ILE A 1 195 ? 52.466 9.101 13.400 1.00 67.72 192 ILE A O 1
ATOM 1524 N N . ASP A 1 196 ? 52.257 11.352 13.574 1.00 68.68 193 ASP A N 1
ATOM 1525 C CA . ASP A 1 196 ? 53.691 11.623 13.713 1.00 70.15 193 ASP A CA 1
ATOM 1526 C C . ASP A 1 196 ? 54.303 10.855 14.878 1.00 71.13 193 ASP A C 1
ATOM 1527 O O . ASP A 1 196 ? 55.321 10.177 14.712 1.00 71.09 193 ASP A O 1
ATOM 1532 N N . VAL A 1 197 ? 53.674 10.985 16.049 1.00 72.54 194 VAL A N 1
ATOM 1533 C CA . VAL A 1 197 ? 54.085 10.282 17.263 1.00 74.03 194 VAL A CA 1
ATOM 1534 C C . VAL A 1 197 ? 54.242 8.788 16.987 1.00 75.12 194 VAL A C 1
ATOM 1535 O O . VAL A 1 197 ? 55.232 8.189 17.382 1.00 75.38 194 VAL A O 1
ATOM 1539 N N . LEU A 1 198 ? 53.277 8.208 16.280 1.00 76.45 195 LEU A N 1
ATOM 1540 C CA . LEU A 1 198 ? 53.317 6.798 15.922 1.00 77.76 195 LEU A CA 1
ATOM 1541 C C . LEU A 1 198 ? 54.367 6.488 14.843 1.00 78.96 195 LEU A C 1
ATOM 1542 O O . LEU A 1 198 ? 55.147 5.546 14.998 1.00 79.14 195 LEU A O 1
ATOM 1547 N N . GLU A 1 199 ? 54.385 7.279 13.767 1.00 80.40 196 GLU A N 1
ATOM 1548 C CA . GLU A 1 199 ? 55.333 7.093 12.652 1.00 81.81 196 GLU A CA 1
ATOM 1549 C C . GLU A 1 199 ? 56.809 7.048 13.072 1.00 82.77 196 GLU A C 1
ATOM 1550 O O . GLU A 1 199 ? 57.574 6.215 12.572 1.00 82.70 196 GLU A O 1
ATOM 1556 N N . GLU A 1 200 ? 57.199 7.939 13.984 1.00 83.91 197 GLU A N 1
ATOM 1557 C CA . GLU A 1 200 ? 58.596 8.028 14.432 1.00 85.21 197 GLU A CA 1
ATOM 1558 C C . GLU A 1 200 ? 58.897 7.238 15.708 1.00 85.73 197 GLU A C 1
ATOM 1559 O O . GLU A 1 200 ? 60.026 6.763 15.899 1.00 85.80 197 GLU A O 1
ATOM 1565 N N . GLU A 1 201 ? 57.890 7.095 16.568 1.00 86.18 198 GLU A N 1
ATOM 1566 C CA . GLU A 1 201 ? 58.021 6.285 17.775 1.00 86.66 198 GLU A CA 1
ATOM 1567 C C . GLU A 1 201 ? 57.474 4.870 17.438 1.00 86.78 198 GLU A C 1
ATOM 1568 O O . GLU A 1 201 ? 57.840 4.333 16.383 1.00 86.68 198 GLU A O 1
ATOM 1574 N N . VAL A 1 202 ? 56.635 4.241 18.278 1.00 86.92 199 VAL A N 1
ATOM 1575 C CA . VAL A 1 202 ? 56.172 4.749 19.580 1.00 87.06 199 VAL A CA 1
ATOM 1576 C C . VAL A 1 202 ? 56.686 3.862 20.725 1.00 87.08 199 VAL A C 1
ATOM 1577 O O . VAL A 1 202 ? 57.824 3.380 20.692 1.00 86.92 199 VAL A O 1
ATOM 1581 N N . THR A 1 210 ? 55.353 -5.837 19.623 1.00 92.50 207 THR A N 1
ATOM 1582 C CA . THR A 1 210 ? 55.073 -4.438 19.966 1.00 92.64 207 THR A CA 1
ATOM 1583 C C . THR A 1 210 ? 54.671 -3.572 18.754 1.00 92.66 207 THR A C 1
ATOM 1584 O O . THR A 1 210 ? 53.694 -2.819 18.822 1.00 92.61 207 THR A O 1
ATOM 1588 N N . VAL A 1 211 ? 55.415 -3.711 17.655 1.00 92.68 208 VAL A N 1
ATOM 1589 C CA . VAL A 1 211 ? 55.239 -2.899 16.437 1.00 92.50 208 VAL A CA 1
ATOM 1590 C C . VAL A 1 211 ? 53.908 -3.092 15.680 1.00 92.35 208 VAL A C 1
ATOM 1591 O O . VAL A 1 211 ? 53.313 -2.116 15.211 1.00 92.20 208 VAL A O 1
ATOM 1595 N N . GLN A 1 212 ? 53.448 -4.341 15.583 1.00 92.18 209 GLN A N 1
ATOM 1596 C CA . GLN A 1 212 ? 52.244 -4.689 14.813 1.00 92.02 209 GLN A CA 1
ATOM 1597 C C . GLN A 1 212 ? 50.961 -3.966 15.269 1.00 91.68 209 GLN A C 1
ATOM 1598 O O . GLN A 1 212 ? 50.095 -3.653 14.439 1.00 91.59 209 GLN A O 1
ATOM 1604 N N . ARG A 1 213 ? 50.849 -3.692 16.570 1.00 91.20 210 ARG A N 1
ATOM 1605 C CA . ARG A 1 213 ? 49.664 -3.018 17.105 1.00 90.63 210 ARG A CA 1
ATOM 1606 C C . ARG A 1 213 ? 49.769 -1.504 16.886 1.00 90.08 210 ARG A C 1
ATOM 1607 O O . ARG A 1 213 ? 48.758 -0.832 16.655 1.00 90.10 210 ARG A O 1
ATOM 1615 N N . THR A 1 214 ? 50.995 -0.980 16.955 1.00 89.23 211 THR A N 1
ATOM 1616 C CA . THR A 1 214 ? 51.265 0.435 16.698 1.00 88.38 211 THR A CA 1
ATOM 1617 C C . THR A 1 214 ? 50.825 0.840 15.285 1.00 88.02 211 THR A C 1
ATOM 1618 O O . THR A 1 214 ? 50.214 1.898 15.110 1.00 88.01 211 THR A O 1
ATOM 1622 N N . HIS A 1 215 ? 51.117 -0.007 14.296 1.00 87.31 212 HIS A N 1
ATOM 1623 C CA . HIS A 1 215 ? 50.724 0.255 12.904 1.00 86.90 212 HIS A CA 1
ATOM 1624 C C . HIS A 1 215 ? 49.209 0.307 12.681 1.00 86.26 212 HIS A C 1
ATOM 1625 O O . HIS A 1 215 ? 48.725 1.151 11.925 1.00 86.34 212 HIS A O 1
ATOM 1632 N N . GLN A 1 216 ? 48.467 -0.582 13.337 1.00 85.32 213 GLN A N 1
ATOM 1633 C CA . GLN A 1 216 ? 47.008 -0.617 13.175 1.00 84.45 213 GLN A CA 1
ATOM 1634 C C . GLN A 1 216 ? 46.273 0.560 13.840 1.00 83.57 213 GLN A C 1
ATOM 1635 O O . GLN A 1 216 ? 45.141 0.877 13.454 1.00 83.62 213 GLN A O 1
ATOM 1641 N N . LEU A 1 217 ? 46.907 1.201 14.825 1.00 82.29 214 LEU A N 1
ATOM 1642 C CA . LEU A 1 217 ? 46.351 2.423 15.409 1.00 80.82 214 LEU A CA 1
ATOM 1643 C C . LEU A 1 217 ? 46.479 3.509 14.359 1.00 79.88 214 LEU A C 1
ATOM 1644 O O . LEU A 1 217 ? 45.545 4.277 14.132 1.00 79.70 214 LEU A O 1
ATOM 1649 N N . LYS A 1 218 ? 47.641 3.542 13.708 1.00 78.62 215 LYS A N 1
ATOM 1650 C CA . LYS A 1 218 ? 47.922 4.511 12.660 1.00 77.35 215 LYS A CA 1
ATOM 1651 C C . LYS A 1 218 ? 46.841 4.428 11.585 1.00 76.53 215 LYS A C 1
ATOM 1652 O O . LYS A 1 218 ? 46.217 5.441 11.274 1.00 76.55 215 LYS A O 1
ATOM 1658 N N . ARG A 1 219 ? 46.588 3.223 11.067 1.00 75.26 216 ARG A N 1
ATOM 1659 C CA . ARG A 1 219 ? 45.544 3.001 10.055 1.00 74.31 216 ARG A CA 1
ATOM 1660 C C . ARG A 1 219 ? 44.216 3.622 10.492 1.00 72.98 216 ARG A C 1
ATOM 1661 O O . ARG A 1 219 ? 43.553 4.292 9.703 1.00 72.94 216 ARG A O 1
ATOM 1669 N N . ASN A 1 220 ? 43.839 3.396 11.751 1.00 71.25 217 ASN A N 1
ATOM 1670 C CA . ASN A 1 220 ? 42.609 3.952 12.327 1.00 69.84 217 ASN A CA 1
ATOM 1671 C C . ASN A 1 220 ? 42.546 5.485 12.184 1.00 68.39 217 ASN A C 1
ATOM 1672 O O . ASN A 1 220 ? 41.526 6.031 11.760 1.00 67.95 217 ASN A O 1
ATOM 1677 N N . LEU A 1 221 ? 43.652 6.147 12.532 1.00 66.58 218 LEU A N 1
ATOM 1678 C CA . LEU A 1 221 ? 43.793 7.595 12.426 1.00 64.77 218 LEU A CA 1
ATOM 1679 C C . LEU A 1 221 ? 43.844 8.098 10.982 1.00 63.79 218 LEU A C 1
ATOM 1680 O O . LEU A 1 221 ? 43.194 9.102 10.671 1.00 63.61 218 LEU A O 1
ATOM 1685 N N . VAL A 1 222 ? 44.599 7.428 10.103 1.00 62.13 219 VAL A N 1
ATOM 1686 C CA . VAL A 1 222 ? 44.670 7.901 8.715 1.00 60.48 219 VAL A CA 1
ATOM 1687 C C . VAL A 1 222 ? 43.307 7.804 8.014 1.00 59.74 219 VAL A C 1
ATOM 1688 O O . VAL A 1 222 ? 43.012 8.612 7.131 1.00 59.53 219 VAL A O 1
ATOM 1692 N N . GLU A 1 223 ? 42.482 6.830 8.422 1.00 58.37 220 GLU A N 1
ATOM 1693 C CA . GLU A 1 223 ? 41.118 6.680 7.890 1.00 57.76 220 GLU A CA 1
ATOM 1694 C C . GLU A 1 223 ? 40.207 7.822 8.353 1.00 56.34 220 GLU A C 1
ATOM 1695 O O . GLU A 1 223 ? 39.510 8.427 7.534 1.00 55.88 220 GLU A O 1
ATOM 1701 N N . LEU A 1 224 ? 40.222 8.107 9.656 1.00 54.66 221 LEU A N 1
ATOM 1702 C CA . LEU A 1 224 ? 39.481 9.236 10.224 1.00 53.20 221 LEU A CA 1
ATOM 1703 C C . LEU A 1 224 ? 39.909 10.539 9.528 1.00 52.01 221 LEU A C 1
ATOM 1704 O O . LEU A 1 224 ? 39.063 11.360 9.160 1.00 51.59 221 LEU A O 1
ATOM 1709 N N . ARG A 1 225 ? 41.219 10.703 9.342 1.00 50.43 222 ARG A N 1
ATOM 1710 C CA . ARG A 1 225 ? 41.777 11.858 8.650 1.00 49.64 222 ARG A CA 1
ATOM 1711 C C . ARG A 1 225 ? 41.225 11.982 7.231 1.00 48.95 222 ARG A C 1
ATOM 1712 O O . ARG A 1 225 ? 40.966 13.092 6.771 1.00 48.51 222 ARG A O 1
ATOM 1720 N N . LYS A 1 226 ? 41.082 10.847 6.539 1.00 48.07 223 LYS A N 1
ATOM 1721 C CA . LYS A 1 226 ? 40.528 10.820 5.177 1.00 47.48 223 LYS A CA 1
ATOM 1722 C C . LYS A 1 226 ? 39.066 11.246 5.139 1.00 46.61 223 LYS A C 1
ATOM 1723 O O . LYS A 1 226 ? 38.607 11.782 4.140 1.00 46.50 223 LYS A O 1
ATOM 1729 N N . THR A 1 227 ? 38.354 10.992 6.233 1.00 44.95 224 THR A N 1
ATOM 1730 C CA . THR A 1 227 ? 36.959 11.360 6.392 1.00 44.58 224 THR A CA 1
ATOM 1731 C C . THR A 1 227 ? 36.765 12.882 6.513 1.00 43.43 224 THR A C 1
ATOM 1732 O O . THR A 1 227 ? 35.890 13.458 5.860 1.00 42.72 224 THR A O 1
ATOM 1736 N N . ILE A 1 228 ? 37.594 13.500 7.352 1.00 42.16 225 ILE A N 1
ATOM 1737 C CA . ILE A 1 228 ? 37.583 14.938 7.631 1.00 40.81 225 ILE A CA 1
ATOM 1738 C C . ILE A 1 228 ? 38.236 15.776 6.535 1.00 39.78 225 ILE A C 1
ATOM 1739 O O . ILE A 1 228 ? 37.779 16.894 6.239 1.00 39.22 225 ILE A O 1
ATOM 1744 N N . TRP A 1 229 ? 39.301 15.246 5.936 1.00 38.39 226 TRP A N 1
ATOM 1745 C CA . TRP A 1 229 ? 40.071 15.998 4.934 1.00 37.78 226 TRP A CA 1
ATOM 1746 C C . TRP A 1 229 ? 39.238 16.735 3.816 1.00 36.24 226 TRP A C 1
ATOM 1747 O O . TRP A 1 229 ? 39.583 17.856 3.441 1.00 36.25 226 TRP A O 1
ATOM 1758 N N . PRO A 1 230 ? 38.159 16.106 3.289 1.00 35.39 227 PRO A N 1
ATOM 1759 C CA . PRO A 1 230 ? 37.385 16.785 2.244 1.00 34.21 227 PRO A CA 1
ATOM 1760 C C . PRO A 1 230 ? 36.894 18.178 2.650 1.00 32.24 227 PRO A C 1
ATOM 1761 O O . PRO A 1 230 ? 36.751 19.046 1.792 1.00 30.63 227 PRO A O 1
ATOM 1765 N N . LEU A 1 231 ? 36.629 18.369 3.941 1.00 30.33 228 LEU A N 1
ATOM 1766 C CA . LEU A 1 231 ? 36.221 19.694 4.429 1.00 29.92 228 LEU A CA 1
ATOM 1767 C C . LEU A 1 231 ? 37.308 20.709 4.100 1.00 29.41 228 LEU A C 1
ATOM 1768 O O . LEU A 1 231 ? 37.013 21.779 3.587 1.00 28.45 228 LEU A O 1
ATOM 1773 N N A ARG A 1 232 ? 38.562 20.385 4.410 0.50 28.80 229 ARG A N 1
ATOM 1774 N N B ARG A 1 232 ? 38.568 20.361 4.406 0.50 28.71 229 ARG A N 1
ATOM 1775 C CA A ARG A 1 232 ? 39.650 21.306 4.095 0.50 28.74 229 ARG A CA 1
ATOM 1776 C CA B ARG A 1 232 ? 39.737 21.197 4.079 0.50 28.78 229 ARG A CA 1
ATOM 1777 C C A ARG A 1 232 ? 39.837 21.547 2.583 0.50 28.36 229 ARG A C 1
ATOM 1778 C C B ARG A 1 232 ? 39.777 21.543 2.596 0.50 28.32 229 ARG A C 1
ATOM 1779 O O A ARG A 1 232 ? 40.158 22.668 2.159 0.50 27.99 229 ARG A O 1
ATOM 1780 O O B ARG A 1 232 ? 39.970 22.708 2.207 0.50 28.08 229 ARG A O 1
ATOM 1795 N N . GLU A 1 233 ? 39.609 20.511 1.773 1.00 27.93 230 GLU A N 1
ATOM 1796 C CA . GLU A 1 233 ? 39.671 20.652 0.314 1.00 28.84 230 GLU A CA 1
ATOM 1797 C C . GLU A 1 233 ? 38.556 21.561 -0.231 1.00 27.30 230 GLU A C 1
ATOM 1798 O O . GLU A 1 233 ? 38.801 22.392 -1.109 1.00 26.62 230 GLU A O 1
ATOM 1804 N N . VAL A 1 234 ? 37.343 21.368 0.268 1.00 26.68 231 VAL A N 1
ATOM 1805 C CA . VAL A 1 234 ? 36.239 22.251 -0.134 1.00 25.81 231 VAL A CA 1
ATOM 1806 C C . VAL A 1 234 ? 36.537 23.700 0.276 1.00 25.23 231 VAL A C 1
ATOM 1807 O O . VAL A 1 234 ? 36.429 24.632 -0.534 1.00 24.38 231 VAL A O 1
ATOM 1811 N N . LEU A 1 235 ? 36.931 23.894 1.535 1.00 25.50 232 LEU A N 1
ATOM 1812 C CA . LEU A 1 235 ? 37.197 25.256 1.996 1.00 26.35 232 LEU A CA 1
ATOM 1813 C C . LEU A 1 235 ? 38.372 25.898 1.263 1.00 26.11 232 LEU A C 1
ATOM 1814 O O . LEU A 1 235 ? 38.290 27.063 0.904 1.00 26.29 232 LEU A O 1
ATOM 1819 N N . SER A 1 236 ? 39.442 25.144 1.034 1.00 26.32 233 SER A N 1
ATOM 1820 C CA . SER A 1 236 ? 40.594 25.729 0.369 1.00 27.22 233 SER A CA 1
ATOM 1821 C C . SER A 1 236 ? 40.258 26.080 -1.079 1.00 25.46 233 SER A C 1
ATOM 1822 O O . SER A 1 236 ? 40.687 27.114 -1.566 1.00 26.06 233 SER A O 1
ATOM 1825 N N . SER A 1 237 ? 39.496 25.213 -1.752 1.00 25.35 234 SER A N 1
ATOM 1826 C CA . SER A 1 237 ? 39.065 25.470 -3.123 1.00 23.56 234 SER A CA 1
ATOM 1827 C C . SER A 1 237 ? 38.288 26.794 -3.156 1.00 22.96 234 SER A C 1
ATOM 1828 O O . SER A 1 237 ? 38.580 27.658 -3.955 1.00 22.65 234 SER A O 1
ATOM 1831 N N . LEU A 1 238 ? 37.312 26.962 -2.269 1.00 23.08 235 LEU A N 1
ATOM 1832 C CA . LEU A 1 238 ? 36.497 28.216 -2.279 1.00 24.05 235 LEU A CA 1
ATOM 1833 C C . LEU A 1 238 ? 37.376 29.441 -2.024 1.00 24.61 235 LEU A C 1
ATOM 1834 O O . LEU A 1 238 ? 37.265 30.455 -2.681 1.00 25.13 235 LEU A O 1
ATOM 1839 N N . TYR A 1 239 ? 38.248 29.301 -1.043 1.00 25.56 236 TYR A N 1
ATOM 1840 C CA . TYR A 1 239 ? 39.162 30.372 -0.632 1.00 27.64 236 TYR A CA 1
ATOM 1841 C C . TYR A 1 239 ? 40.105 30.806 -1.742 1.00 28.06 236 TYR A C 1
ATOM 1842 O O . TYR A 1 239 ? 40.352 31.995 -1.913 1.00 27.58 236 TYR A O 1
ATOM 1851 N N . ARG A 1 240 ? 40.593 29.844 -2.530 1.00 28.96 237 ARG A N 1
ATOM 1852 C CA . ARG A 1 240 ? 41.556 30.140 -3.576 1.00 29.91 237 ARG A CA 1
ATOM 1853 C C . ARG A 1 240 ? 40.903 30.686 -4.828 1.00 29.80 237 ARG A C 1
ATOM 1854 O O . ARG A 1 240 ? 41.382 31.678 -5.389 1.00 29.93 237 ARG A O 1
ATOM 1862 N N . ASP A 1 241 ? 39.794 30.069 -5.236 1.00 30.36 238 ASP A N 1
ATOM 1863 C CA . ASP A 1 241 ? 39.206 30.366 -6.544 1.00 31.01 238 ASP A CA 1
ATOM 1864 C C . ASP A 1 241 ? 38.102 31.433 -6.598 1.00 31.94 238 ASP A C 1
ATOM 1865 O O . ASP A 1 241 ? 37.983 32.140 -7.610 1.00 32.25 238 ASP A O 1
ATOM 1870 N N . VAL A 1 242 ? 37.329 31.583 -5.530 1.00 30.71 239 VAL A N 1
ATOM 1871 C CA . VAL A 1 242 ? 36.211 32.515 -5.595 1.00 32.40 239 VAL A CA 1
ATOM 1872 C C . VAL A 1 242 ? 36.627 33.997 -5.640 1.00 34.75 239 VAL A C 1
ATOM 1873 O O . VAL A 1 242 ? 36.213 34.704 -6.549 1.00 33.94 239 VAL A O 1
ATOM 1877 N N . PRO A 1 243 ? 37.461 34.450 -4.675 1.00 37.50 240 PRO A N 1
ATOM 1878 C CA . PRO A 1 243 ? 37.801 35.877 -4.579 1.00 39.20 240 PRO A CA 1
ATOM 1879 C C . PRO A 1 243 ? 38.174 36.558 -5.888 1.00 41.34 240 PRO A C 1
ATOM 1880 O O . PRO A 1 243 ? 37.640 37.627 -6.166 1.00 41.28 240 PRO A O 1
ATOM 1884 N N . PRO A 1 244 ? 39.106 35.984 -6.660 1.00 43.42 241 PRO A N 1
ATOM 1885 C CA . PRO A 1 244 ? 39.432 36.614 -7.943 1.00 45.14 241 PRO A CA 1
ATOM 1886 C C . PRO A 1 244 ? 38.296 36.641 -8.963 1.00 46.77 241 PRO A C 1
ATOM 1887 O O . PRO A 1 244 ? 38.239 37.562 -9.798 1.00 47.71 241 PRO A O 1
ATOM 1891 N N . LEU A 1 245 ? 37.418 35.637 -8.928 1.00 47.35 242 LEU A N 1
ATOM 1892 C CA . LEU A 1 245 ? 36.252 35.599 -9.817 1.00 47.71 242 LEU A CA 1
ATOM 1893 C C . LEU A 1 245 ? 35.331 36.787 -9.447 1.00 48.09 242 LEU A C 1
ATOM 1894 O O . LEU A 1 245 ? 34.772 37.452 -10.315 1.00 48.51 242 LEU A O 1
ATOM 1899 N N . ILE A 1 246 ? 35.222 37.065 -8.150 1.00 49.89 243 ILE A N 1
ATOM 1900 C CA . ILE A 1 246 ? 34.468 38.201 -7.587 1.00 51.38 243 ILE A CA 1
ATOM 1901 C C . ILE A 1 246 ? 35.024 39.578 -8.003 1.00 53.10 243 ILE A C 1
ATOM 1902 O O . ILE A 1 246 ? 34.341 40.592 -7.836 1.00 53.16 243 ILE A O 1
ATOM 1907 N N . GLU A 1 247 ? 36.241 39.607 -8.554 1.00 54.50 244 GLU A N 1
ATOM 1908 C CA . GLU A 1 247 ? 36.905 40.866 -8.939 1.00 56.41 244 GLU A CA 1
ATOM 1909 C C . GLU A 1 247 ? 36.854 41.139 -10.452 1.00 56.74 244 GLU A C 1
ATOM 1910 O O . GLU A 1 247 ? 36.902 40.211 -11.276 1.00 57.49 244 GLU A O 1
#

InterPro domains:
  IPR002523 Mg2+ transporter protein, CorA-like/Zinc transport protein ZntB [PF01544] (60-347)
  IPR004488 Magnesium/cobalt transport protein CorA [TIGR00383] (54-351)
  IPR045861 CorA, cytoplasmic domain [SSF143865] (10-285)
  IPR045863 CorA, transmembrane region [SSF144083] (286-349)